Protein AF-A0A239WWG4-F1 (afdb_monomer)

Structure (mmCIF, N/CA/C/O backbone):
data_AF-A0A239WWG4-F1
#
_entry.id   AF-A0A239WWG4-F1
#
loop_
_atom_site.group_PDB
_atom_site.id
_atom_site.type_symbol
_atom_site.label_atom_id
_atom_site.label_alt_id
_atom_site.label_comp_id
_atom_site.label_asym_id
_atom_site.label_entity_id
_atom_site.label_seq_id
_atom_site.pdbx_PDB_ins_code
_atom_site.Cartn_x
_atom_site.Cartn_y
_atom_site.Cartn_z
_atom_site.occupancy
_atom_site.B_iso_or_equiv
_atom_site.auth_seq_id
_atom_site.auth_comp_id
_atom_site.auth_asym_id
_atom_site.auth_atom_id
_atom_site.pdbx_PDB_model_num
ATOM 1 N N . MET A 1 1 ? -13.650 2.023 -18.131 1.00 30.20 1 MET A N 1
ATOM 2 C CA . MET A 1 1 ? -14.645 1.283 -17.332 1.00 30.20 1 MET A CA 1
ATOM 3 C C . MET A 1 1 ? -14.006 0.924 -15.992 1.00 30.20 1 MET A C 1
ATOM 5 O O . MET A 1 1 ? -13.179 0.032 -15.988 1.00 30.20 1 MET A O 1
ATOM 9 N N . ALA A 1 2 ? -14.208 1.621 -14.873 1.00 31.36 2 ALA A N 1
ATOM 10 C CA . ALA A 1 2 ? -14.515 3.038 -14.668 1.00 31.36 2 ALA A CA 1
ATOM 11 C C . ALA A 1 2 ? -13.584 3.546 -13.546 1.00 31.36 2 ALA A C 1
ATOM 13 O O . ALA A 1 2 ? -13.668 3.083 -12.416 1.00 31.36 2 ALA A O 1
ATOM 14 N N . ILE A 1 3 ? -12.687 4.475 -13.887 1.00 36.97 3 ILE A N 1
ATOM 15 C CA . ILE A 1 3 ? -11.971 5.305 -12.916 1.00 36.97 3 ILE A CA 1
ATOM 16 C C . ILE A 1 3 ? -13.000 6.347 -12.480 1.00 36.97 3 ILE A C 1
ATOM 18 O O . ILE A 1 3 ? -13.385 7.186 -13.292 1.00 36.97 3 ILE A O 1
ATOM 22 N N . THR A 1 4 ? -13.507 6.251 -11.255 1.00 44.06 4 THR A N 1
ATOM 23 C CA . THR A 1 4 ? -14.408 7.276 -10.714 1.00 44.06 4 THR A CA 1
ATOM 24 C C . THR A 1 4 ? -13.536 8.351 -10.078 1.00 44.06 4 THR A C 1
ATOM 26 O O . THR A 1 4 ? -13.131 8.219 -8.928 1.00 44.06 4 THR A O 1
ATOM 29 N N . GLU A 1 5 ? -13.184 9.386 -10.845 1.00 40.69 5 GLU A N 1
ATOM 30 C CA . GLU A 1 5 ? -12.621 10.611 -10.272 1.00 40.69 5 GLU A CA 1
ATOM 31 C C . GLU A 1 5 ? -13.743 11.338 -9.519 1.00 40.69 5 GLU A C 1
ATOM 33 O O . GLU A 1 5 ? -14.622 11.946 -10.128 1.00 40.69 5 GLU A O 1
ATOM 38 N N . LEU A 1 6 ? -13.743 11.252 -8.188 1.00 47.09 6 LEU A N 1
ATOM 39 C CA . LEU A 1 6 ? -14.608 12.087 -7.356 1.00 47.09 6 LEU A CA 1
ATOM 40 C C . LEU A 1 6 ? -13.995 13.494 -7.301 1.00 47.09 6 LEU A C 1
ATOM 42 O O . LEU A 1 6 ? -12.945 13.694 -6.689 1.00 47.09 6 LEU A O 1
ATOM 46 N N . SER A 1 7 ? -14.620 14.444 -8.003 1.00 36.50 7 SER A N 1
ATOM 47 C CA . SER A 1 7 ? -14.282 15.871 -7.951 1.00 36.50 7 SER A CA 1
ATOM 48 C C . SER A 1 7 ? -15.118 16.605 -6.893 1.00 36.50 7 SER A C 1
ATOM 50 O O . SER A 1 7 ? -16.165 16.131 -6.465 1.00 36.50 7 SER A O 1
ATOM 52 N N . ASP A 1 8 ? -14.616 17.763 -6.475 1.00 41.94 8 ASP A N 1
ATOM 53 C CA . ASP A 1 8 ? -14.776 18.435 -5.175 1.00 41.94 8 ASP A CA 1
ATOM 54 C C . ASP A 1 8 ? -16.154 19.099 -4.897 1.00 41.94 8 ASP A C 1
ATOM 56 O O . ASP A 1 8 ? -16.210 20.144 -4.248 1.00 41.94 8 ASP A O 1
ATOM 60 N N . ASN A 1 9 ? -17.286 18.542 -5.344 1.00 36.00 9 ASN A N 1
ATOM 61 C CA . ASN A 1 9 ? -18.600 19.103 -4.998 1.00 36.00 9 ASN A CA 1
ATOM 62 C C . ASN A 1 9 ? -19.635 18.025 -4.639 1.00 36.00 9 ASN A C 1
ATOM 64 O O . ASN A 1 9 ? -19.874 17.108 -5.413 1.00 36.00 9 ASN A O 1
ATOM 68 N N . GLU A 1 10 ? -20.241 18.205 -3.463 1.00 34.84 10 GLU A N 1
ATOM 69 C CA . GLU A 1 10 ? -21.073 17.273 -2.688 1.00 34.84 10 GLU A CA 1
ATOM 70 C C . GLU A 1 10 ? -20.345 16.069 -2.063 1.00 34.84 10 GLU A C 1
ATOM 72 O O . GLU A 1 10 ? -19.900 15.136 -2.723 1.00 34.84 10 GLU A O 1
ATOM 77 N N . LEU A 1 11 ? -20.326 16.053 -0.723 1.00 34.34 11 LEU A N 1
ATOM 78 C CA . LEU A 1 11 ? -20.073 14.888 0.136 1.00 34.34 11 LEU A CA 1
ATOM 79 C C . LEU A 1 11 ? -21.186 13.827 -0.006 1.00 34.34 11 LEU A C 1
ATOM 81 O O . LEU A 1 11 ? -21.720 13.323 0.980 1.00 34.34 11 LEU A O 1
ATOM 85 N N . LEU A 1 12 ? -21.536 13.464 -1.232 1.00 32.78 12 LEU A N 1
ATOM 86 C CA . LEU A 1 12 ? -22.129 12.177 -1.530 1.00 32.78 12 LEU A CA 1
ATOM 87 C C . LEU A 1 12 ? -20.948 11.235 -1.706 1.00 32.78 12 LEU A C 1
ATOM 89 O O . LEU A 1 12 ? -20.405 11.106 -2.796 1.00 32.78 12 LEU A O 1
ATOM 93 N N . VAL A 1 13 ? -20.528 10.592 -0.612 1.00 36.50 13 VAL A N 1
ATOM 94 C CA . VAL A 1 13 ? -19.848 9.298 -0.728 1.00 36.50 13 VAL A CA 1
ATOM 95 C C . VAL A 1 13 ? -20.809 8.471 -1.583 1.00 36.50 13 VAL A C 1
ATOM 97 O O . VAL A 1 13 ? -21.896 8.169 -1.078 1.00 36.50 13 VAL A O 1
ATOM 100 N N . PRO A 1 14 ? -20.528 8.183 -2.874 1.00 35.31 14 PRO A N 1
ATOM 101 C CA . PRO A 1 14 ? -21.378 7.245 -3.581 1.00 35.31 14 PRO A CA 1
ATOM 102 C C . PRO A 1 14 ? -21.368 6.006 -2.703 1.00 35.31 14 PRO A C 1
ATOM 104 O O . PRO A 1 14 ? -20.292 5.599 -2.261 1.00 35.31 14 PRO A O 1
ATOM 107 N N . HIS A 1 15 ? -22.545 5.489 -2.349 1.00 36.66 15 HIS A N 1
ATOM 108 C CA . HIS A 1 15 ? -22.635 4.222 -1.646 1.00 36.66 15 HIS A CA 1
ATOM 109 C C . HIS A 1 15 ? -21.817 3.218 -2.459 1.00 36.66 15 HIS A C 1
ATOM 111 O O . HIS A 1 15 ? -22.290 2.721 -3.480 1.00 36.66 15 HIS A O 1
ATOM 117 N N . VAL A 1 16 ? -20.569 2.983 -2.034 1.00 42.03 16 VAL A N 1
ATOM 118 C CA . VAL A 1 16 ? -19.778 1.822 -2.412 1.00 42.03 16 VAL A CA 1
ATOM 119 C C . VAL A 1 16 ? -20.712 0.701 -1.996 1.00 42.03 16 VAL A C 1
ATOM 121 O O . VAL A 1 16 ? -21.019 0.607 -0.803 1.00 42.03 16 VAL A O 1
ATOM 124 N N . PRO A 1 17 ? -21.352 -0.008 -2.945 1.00 36.34 17 PRO A N 1
ATOM 125 C CA . PRO A 1 17 ? -22.376 -0.955 -2.558 1.00 36.34 17 PRO A CA 1
ATOM 126 C C . PRO A 1 17 ? -21.698 -1.960 -1.634 1.00 36.34 17 PRO A C 1
ATOM 128 O O . PRO A 1 17 ? -20.500 -2.182 -1.783 1.00 36.34 17 PRO A O 1
ATOM 131 N N . ALA A 1 18 ? -22.446 -2.511 -0.679 1.00 43.25 18 ALA A N 1
ATOM 132 C CA . ALA A 1 18 ? -21.991 -3.468 0.329 1.00 43.25 18 ALA A CA 1
ATOM 133 C C . ALA A 1 18 ? -21.400 -4.753 -0.305 1.00 43.25 18 ALA A C 1
ATOM 135 O O . ALA A 1 18 ? -21.970 -5.840 -0.204 1.00 43.25 18 ALA A O 1
ATOM 136 N N . LEU A 1 19 ? -20.266 -4.621 -0.997 1.00 48.19 19 LEU A N 1
ATOM 137 C CA . LEU A 1 19 ? -19.688 -5.574 -1.945 1.00 48.19 19 LEU A CA 1
ATOM 138 C C . LEU A 1 19 ? -18.839 -6.634 -1.254 1.00 48.19 19 LEU A C 1
ATOM 140 O O . LEU A 1 19 ? -18.340 -7.550 -1.900 1.00 48.19 19 LEU A O 1
ATOM 144 N N . ARG A 1 20 ? -18.727 -6.542 0.071 1.00 46.44 20 ARG A N 1
ATOM 145 C CA . ARG A 1 20 ? -17.973 -7.474 0.899 1.00 46.44 20 ARG A CA 1
ATOM 146 C C . ARG A 1 20 ? -18.631 -8.857 1.035 1.00 46.44 20 ARG A C 1
ATOM 148 O O . ARG A 1 20 ? -17.994 -9.763 1.559 1.00 46.44 20 ARG A O 1
ATOM 155 N N . ARG A 1 21 ? -19.891 -9.061 0.617 1.00 43.56 21 ARG A N 1
ATOM 156 C CA . ARG A 1 21 ? -20.630 -10.283 1.003 1.00 43.56 21 ARG A CA 1
ATOM 157 C C . ARG A 1 21 ? -20.394 -11.548 0.170 1.00 43.56 21 ARG A C 1
ATOM 159 O O . ARG A 1 21 ? -20.543 -12.614 0.751 1.00 43.56 21 ARG A O 1
ATOM 166 N N . ASP A 1 22 ? -19.956 -11.485 -1.089 1.00 37.88 22 ASP A N 1
ATOM 167 C CA . ASP A 1 22 ? -20.096 -12.667 -1.972 1.00 37.88 22 ASP A CA 1
ATOM 168 C C . ASP A 1 22 ? -18.801 -13.353 -2.440 1.00 37.88 22 ASP A C 1
ATOM 170 O O . ASP A 1 22 ? -18.852 -14.252 -3.274 1.00 37.88 22 ASP A O 1
ATOM 174 N N . LEU A 1 23 ? -17.630 -13.016 -1.895 1.00 43.22 23 LEU A N 1
ATOM 175 C CA . LEU A 1 23 ? -16.372 -13.681 -2.277 1.00 43.22 23 LEU A CA 1
ATOM 176 C C . LEU A 1 23 ? -15.568 -14.140 -1.059 1.00 43.22 23 LEU A C 1
ATOM 178 O O . LEU A 1 23 ? -14.407 -13.786 -0.883 1.00 43.22 23 LEU A O 1
ATOM 182 N N . MET A 1 24 ? -16.187 -14.981 -0.233 1.00 39.81 24 MET A N 1
ATOM 183 C CA . MET A 1 24 ? -15.453 -15.856 0.680 1.00 39.81 24 MET A CA 1
ATOM 184 C C . MET A 1 24 ? -15.265 -17.206 -0.018 1.00 39.81 24 MET A C 1
ATOM 186 O O . MET A 1 24 ? -16.044 -18.135 0.169 1.00 39.81 24 MET A O 1
ATOM 190 N N . LEU A 1 25 ? -14.260 -17.278 -0.895 1.00 39.41 25 LEU A N 1
ATOM 191 C CA . LEU A 1 25 ? -13.749 -18.551 -1.396 1.00 39.41 25 LEU A CA 1
ATOM 192 C C . LEU A 1 25 ? -12.639 -19.039 -0.467 1.00 39.41 25 LEU A C 1
ATOM 194 O O . LEU A 1 25 ? -11.741 -18.293 -0.081 1.00 39.41 25 LEU A O 1
ATOM 198 N N . GLU A 1 26 ? -12.795 -20.302 -0.104 1.00 40.94 26 GLU A N 1
ATOM 199 C CA . GLU A 1 26 ? -12.046 -21.084 0.863 1.00 40.94 26 GLU A CA 1
ATOM 200 C C . GLU A 1 26 ? -10.530 -21.064 0.635 1.00 40.94 26 GLU A C 1
ATOM 202 O O . GLU A 1 26 ? -10.025 -21.242 -0.473 1.00 40.94 26 GLU A O 1
ATOM 207 N N . GLY A 1 27 ? -9.806 -20.902 1.738 1.00 37.06 27 GLY A N 1
ATOM 208 C CA . GLY A 1 27 ? -8.357 -21.001 1.816 1.00 37.06 27 GLY A CA 1
ATOM 209 C C . GLY A 1 27 ? -7.865 -20.131 2.960 1.00 37.06 27 GLY A C 1
ATOM 210 O O . GLY A 1 27 ? -8.079 -18.925 2.944 1.00 37.06 27 GLY A O 1
ATOM 211 N N . ASP A 1 28 ? -7.242 -20.741 3.965 1.00 40.38 28 ASP A N 1
ATOM 212 C CA . ASP A 1 28 ? -6.670 -20.084 5.146 1.00 40.38 28 ASP A CA 1
ATOM 213 C C . ASP A 1 28 ? -5.483 -19.179 4.756 1.00 40.38 28 ASP A C 1
ATOM 215 O O . ASP A 1 28 ? -4.311 -19.498 4.957 1.00 40.38 28 ASP A O 1
ATOM 219 N N . VAL A 1 29 ? -5.779 -18.054 4.104 1.00 48.44 29 VAL A N 1
ATOM 220 C CA . VAL A 1 29 ? -4.827 -16.979 3.845 1.00 48.44 29 VAL A CA 1
ATOM 221 C C . VAL A 1 29 ? -5.087 -15.924 4.908 1.00 48.44 29 VAL A C 1
ATOM 223 O O . VAL A 1 29 ? -6.054 -15.172 4.850 1.00 48.44 29 VAL A O 1
ATOM 226 N N . THR A 1 30 ? -4.222 -15.881 5.918 1.00 67.62 30 THR A N 1
ATOM 227 C CA . THR A 1 30 ? -4.334 -14.963 7.067 1.00 67.62 30 THR A CA 1
ATOM 228 C C . THR A 1 30 ? -4.105 -13.479 6.718 1.00 67.62 30 THR A C 1
ATOM 230 O O . THR A 1 30 ? -4.053 -12.638 7.618 1.00 67.62 30 THR A O 1
ATOM 233 N N . GLY A 1 31 ? -3.973 -13.138 5.430 1.00 84.00 31 GLY A N 1
ATOM 234 C CA . GLY A 1 31 ? -3.726 -11.787 4.939 1.00 84.00 31 GLY A CA 1
ATOM 235 C C . GLY A 1 31 ? -4.108 -11.581 3.469 1.00 84.00 31 GLY A C 1
ATOM 236 O O . GLY A 1 31 ? -4.286 -12.533 2.708 1.00 84.00 31 GLY A O 1
ATOM 237 N N . HIS A 1 32 ? -4.219 -10.318 3.053 1.00 90.81 32 HIS A N 1
ATOM 238 C CA . HIS A 1 32 ? -4.570 -9.947 1.685 1.00 90.81 32 HIS A CA 1
ATOM 239 C C . HIS A 1 32 ? -3.457 -10.329 0.698 1.00 90.81 32 HIS A C 1
ATOM 241 O O . HIS A 1 32 ? -2.273 -10.115 0.986 1.00 90.81 32 HIS A O 1
ATOM 247 N N . PRO A 1 33 ? -3.793 -10.871 -0.485 1.00 91.44 33 PRO A N 1
ATOM 248 C CA . PRO A 1 33 ? -2.796 -11.203 -1.494 1.00 91.44 33 PRO A CA 1
ATOM 249 C C . PRO A 1 33 ? -1.972 -9.994 -1.950 1.00 91.44 33 PRO A C 1
ATOM 251 O O . PRO A 1 33 ? -2.487 -8.891 -2.091 1.00 91.44 33 PRO A O 1
ATOM 254 N N . VAL A 1 34 ? -0.695 -10.242 -2.249 1.00 92.69 34 VAL A N 1
ATOM 255 C CA . VAL A 1 34 ? 0.229 -9.274 -2.865 1.00 92.69 34 VAL A CA 1
ATOM 256 C C . VAL A 1 34 ? 0.670 -9.746 -4.243 1.00 92.69 34 VAL A C 1
ATOM 258 O O . VAL A 1 34 ? 0.559 -10.938 -4.568 1.00 92.69 34 VAL A O 1
ATOM 261 N N . HIS A 1 35 ? 1.202 -8.820 -5.045 1.00 92.62 35 HIS A N 1
ATOM 262 C CA . HIS A 1 35 ? 1.776 -9.126 -6.349 1.00 92.62 35 HIS A CA 1
ATOM 263 C C . HIS A 1 35 ? 2.771 -10.296 -6.236 1.00 92.62 35 HIS A C 1
ATOM 265 O O . HIS A 1 35 ? 3.553 -10.329 -5.280 1.00 92.62 35 HIS A O 1
ATOM 271 N N . PRO A 1 36 ? 2.800 -11.250 -7.190 1.00 91.06 36 PRO A N 1
ATOM 272 C CA . PRO A 1 36 ? 3.660 -12.432 -7.104 1.00 91.06 36 PRO A CA 1
ATOM 273 C C . PRO A 1 36 ? 5.130 -12.128 -6.797 1.00 91.06 36 PRO A C 1
ATOM 275 O O . PRO A 1 36 ? 5.747 -12.840 -6.010 1.00 91.06 36 PRO A O 1
ATOM 278 N N . LEU A 1 37 ? 5.661 -11.033 -7.348 1.00 92.19 37 LEU A N 1
ATOM 279 C CA . LEU A 1 37 ? 7.042 -10.594 -7.120 1.00 92.19 37 LEU A CA 1
ATOM 280 C C . LEU A 1 37 ? 7.320 -10.095 -5.691 1.00 92.19 37 LEU A C 1
ATOM 282 O O . LEU A 1 37 ? 8.466 -10.104 -5.258 1.00 92.19 37 LEU A O 1
ATOM 286 N N . LEU A 1 38 ? 6.288 -9.682 -4.953 1.00 93.19 38 LEU A N 1
ATOM 287 C CA . LEU A 1 38 ? 6.394 -9.214 -3.568 1.00 93.19 38 LEU A CA 1
ATOM 288 C C . LEU A 1 38 ? 6.088 -10.321 -2.549 1.00 93.19 38 LEU A C 1
ATOM 290 O O . LEU A 1 38 ? 6.381 -10.160 -1.369 1.00 93.19 38 LEU A O 1
ATOM 294 N N . ARG A 1 39 ? 5.550 -11.474 -2.971 1.00 92.56 39 ARG A N 1
ATOM 295 C CA . ARG A 1 39 ? 5.226 -12.598 -2.069 1.00 92.56 39 ARG A CA 1
ATOM 296 C C . ARG A 1 39 ? 6.376 -13.037 -1.150 1.00 92.56 39 ARG A C 1
ATOM 298 O O . ARG A 1 39 ? 6.082 -13.324 0.009 1.00 92.56 39 ARG A O 1
ATOM 305 N N . PRO A 1 40 ? 7.658 -13.067 -1.578 1.00 92.38 40 PRO A N 1
ATOM 306 C CA . PRO A 1 40 ? 8.756 -13.426 -0.675 1.00 92.38 40 PRO A CA 1
ATOM 307 C C . PRO A 1 40 ? 8.869 -12.496 0.543 1.00 92.38 40 PRO A C 1
ATOM 309 O O . PRO A 1 40 ? 9.266 -12.934 1.629 1.00 92.38 40 PRO A O 1
ATOM 312 N N . LEU A 1 41 ? 8.472 -11.230 0.378 1.00 92.44 41 LEU A N 1
ATOM 313 C CA . LEU A 1 41 ? 8.470 -10.217 1.428 1.00 92.44 41 LEU A CA 1
ATOM 314 C C . LEU A 1 41 ? 7.281 -10.347 2.379 1.00 92.44 41 LEU A C 1
ATOM 316 O O . LEU A 1 41 ? 7.409 -9.966 3.530 1.00 92.44 41 LEU A O 1
ATOM 320 N N . PHE A 1 42 ? 6.150 -10.900 1.940 1.00 91.50 42 PHE A N 1
ATOM 321 C CA . PHE A 1 42 ? 4.918 -10.988 2.731 1.00 91.50 42 PHE A CA 1
ATOM 322 C C . PHE A 1 42 ? 4.469 -12.449 2.876 1.00 91.50 42 PHE A C 1
ATOM 324 O O . PHE A 1 42 ? 3.541 -12.888 2.189 1.00 91.50 42 PHE A O 1
ATOM 331 N N . PRO A 1 43 ? 5.121 -13.241 3.752 1.00 84.19 43 PRO A N 1
ATOM 332 C CA . PRO A 1 43 ? 4.725 -14.626 3.983 1.00 84.19 43 PRO A CA 1
ATOM 333 C C . PRO A 1 43 ? 3.308 -14.665 4.576 1.00 84.19 43 PRO A C 1
ATOM 335 O O . PRO A 1 43 ? 3.092 -14.222 5.703 1.00 84.19 43 PRO A O 1
ATOM 338 N N . GLY A 1 44 ? 2.350 -15.185 3.805 1.00 86.94 44 GLY A N 1
ATOM 339 C CA . GLY A 1 44 ? 0.927 -15.203 4.169 1.00 86.94 44 GLY A CA 1
ATOM 340 C C . GLY A 1 44 ? 0.127 -13.965 3.738 1.00 86.94 44 GLY A C 1
ATOM 341 O O . GLY A 1 44 ? -1.047 -13.875 4.075 1.00 86.94 44 GLY A O 1
ATOM 342 N N . GLY A 1 45 ? 0.730 -13.039 2.983 1.00 91.75 45 GLY A N 1
ATOM 343 C CA . GLY A 1 45 ? 0.073 -11.821 2.500 1.00 91.75 45 GLY A CA 1
ATOM 344 C C . GLY A 1 45 ? 0.171 -10.631 3.460 1.00 91.75 45 GLY A C 1
ATOM 345 O O . GLY A 1 45 ? 0.899 -10.656 4.457 1.00 91.75 45 GLY A O 1
ATOM 346 N N . LEU A 1 46 ? -0.546 -9.558 3.127 1.00 92.31 46 LEU A N 1
ATOM 347 C CA . LEU A 1 46 ? -0.655 -8.353 3.946 1.00 92.31 46 LEU A CA 1
ATOM 348 C C . LEU A 1 46 ? -1.581 -8.592 5.126 1.00 92.31 46 LEU A C 1
ATOM 350 O O . LEU A 1 46 ? -2.735 -8.980 4.972 1.00 92.31 46 LEU A O 1
ATOM 354 N N . ARG A 1 47 ? -1.096 -8.292 6.320 1.00 92.50 47 ARG A N 1
ATOM 355 C CA . ARG A 1 47 ? -1.897 -8.364 7.538 1.00 92.50 47 ARG A CA 1
ATOM 356 C C . ARG A 1 47 ? -2.816 -7.151 7.621 1.00 92.50 47 ARG A C 1
ATOM 358 O O . ARG A 1 47 ? -2.506 -6.089 7.079 1.00 92.50 47 ARG A O 1
ATOM 365 N N . SER A 1 48 ? -3.912 -7.284 8.359 1.00 92.62 48 SER A N 1
ATOM 366 C CA . SER A 1 48 ? -4.842 -6.188 8.655 1.00 92.62 48 SER A CA 1
ATOM 367 C C . SER A 1 48 ? -4.239 -5.193 9.661 1.00 92.62 48 SER A C 1
ATOM 369 O O . SER A 1 48 ? -4.619 -5.129 10.833 1.00 92.62 48 SER A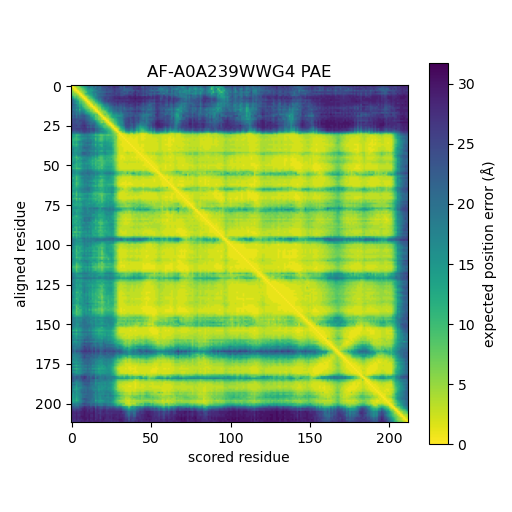 O 1
ATOM 371 N N . GLU A 1 49 ? -3.210 -4.473 9.223 1.00 92.06 49 GLU A N 1
ATOM 372 C CA . GLU A 1 49 ? -2.430 -3.514 9.999 1.00 92.06 49 GLU A CA 1
ATOM 373 C C . GLU A 1 49 ? -2.009 -2.313 9.139 1.00 92.06 49 GLU A C 1
ATOM 375 O O . GLU A 1 49 ? -2.335 -2.227 7.952 1.00 92.06 49 GLU A O 1
ATOM 380 N N . ALA A 1 50 ? -1.309 -1.367 9.767 1.00 92.81 50 ALA A N 1
ATOM 381 C CA . ALA A 1 50 ? -0.723 -0.228 9.080 1.00 92.81 50 ALA A CA 1
ATOM 382 C C . ALA A 1 50 ? 0.740 -0.510 8.701 1.00 92.81 50 ALA A C 1
ATOM 384 O O . ALA A 1 50 ? 1.547 -0.884 9.559 1.00 92.81 50 ALA A O 1
ATOM 385 N N . TYR A 1 51 ? 1.068 -0.267 7.436 1.00 94.25 51 TYR A N 1
ATOM 386 C CA . TYR A 1 51 ? 2.409 -0.314 6.863 1.00 94.25 51 TYR A CA 1
ATOM 387 C C . TYR A 1 51 ? 2.845 1.105 6.507 1.00 94.25 51 TYR A C 1
ATOM 389 O O . TYR A 1 51 ? 2.050 1.857 5.944 1.00 94.25 51 TYR A O 1
ATOM 397 N N . SER A 1 52 ? 4.097 1.467 6.780 1.00 93.81 52 SER A N 1
ATOM 398 C CA . SER A 1 52 ? 4.699 2.647 6.149 1.00 93.81 52 SER A CA 1
ATOM 399 C C . SER A 1 52 ? 5.482 2.214 4.916 1.00 93.81 52 SER A C 1
ATOM 401 O O . SER A 1 52 ? 6.158 1.187 4.954 1.00 93.81 52 SER A O 1
ATOM 403 N N . LEU A 1 53 ? 5.423 2.997 3.851 1.00 94.31 53 LEU A N 1
ATOM 404 C CA . LEU A 1 53 ? 6.167 2.801 2.618 1.00 94.31 53 LEU A CA 1
ATOM 405 C C . LEU A 1 53 ? 6.968 4.065 2.335 1.00 94.31 53 LEU A C 1
ATOM 407 O O . LEU A 1 53 ? 6.386 5.138 2.178 1.00 94.31 53 LEU A O 1
ATOM 411 N N . ASP A 1 54 ? 8.283 3.920 2.250 1.00 91.62 54 ASP A N 1
ATOM 412 C CA . ASP A 1 54 ? 9.200 4.980 1.844 1.00 91.62 54 ASP A CA 1
ATOM 413 C C . ASP A 1 54 ? 9.870 4.641 0.502 1.00 91.62 54 ASP A C 1
ATOM 415 O O . ASP A 1 54 ? 10.018 3.471 0.135 1.00 91.62 54 ASP A O 1
ATOM 419 N N . GLY A 1 55 ? 10.245 5.672 -0.254 1.00 87.62 55 GLY A N 1
ATOM 420 C CA . GLY A 1 55 ? 10.872 5.547 -1.566 1.00 87.62 55 GLY A CA 1
ATOM 421 C C . GLY A 1 55 ? 9.896 5.550 -2.749 1.00 87.62 55 GLY A C 1
ATOM 422 O O . GLY A 1 55 ? 9.002 6.393 -2.838 1.00 87.62 55 GLY A O 1
ATOM 423 N N . ALA A 1 56 ? 10.110 4.669 -3.735 1.00 81.25 56 ALA A N 1
ATOM 424 C CA . ALA A 1 56 ? 9.334 4.689 -4.982 1.00 81.25 56 ALA A CA 1
ATOM 425 C C . ALA A 1 56 ? 7.869 4.254 -4.766 1.00 81.25 56 ALA A C 1
ATOM 427 O O . ALA A 1 56 ? 7.568 3.069 -4.610 1.00 81.25 56 ALA A O 1
ATOM 428 N N . SER A 1 57 ? 6.956 5.230 -4.804 1.00 79.81 57 SER A N 1
ATOM 429 C CA . SER A 1 57 ? 5.546 5.068 -4.426 1.00 79.81 57 SER A CA 1
ATOM 430 C C . SER A 1 57 ? 4.753 4.091 -5.297 1.00 79.81 57 SER A C 1
ATOM 432 O O . SER A 1 57 ? 3.844 3.419 -4.819 1.00 79.81 57 SER A O 1
ATOM 434 N N . ASP A 1 58 ? 5.104 3.920 -6.569 1.00 87.19 58 ASP A N 1
ATOM 435 C CA . ASP A 1 58 ? 4.381 2.996 -7.443 1.00 87.19 58 ASP A CA 1
ATOM 436 C C . ASP A 1 58 ? 4.514 1.525 -7.016 1.00 87.19 58 ASP A C 1
ATOM 438 O O . ASP A 1 58 ? 3.619 0.747 -7.330 1.00 87.19 58 ASP A O 1
ATOM 442 N N . VAL A 1 59 ? 5.537 1.138 -6.237 1.00 89.69 59 VAL A N 1
ATOM 443 C CA . VAL A 1 59 ? 5.627 -0.206 -5.627 1.00 89.69 59 VAL A CA 1
ATOM 444 C C . VAL A 1 59 ? 4.435 -0.508 -4.720 1.00 89.69 59 VAL A C 1
ATOM 446 O O . VAL A 1 59 ? 3.995 -1.658 -4.655 1.00 89.69 59 VAL A O 1
ATOM 449 N N . GLY A 1 60 ? 3.844 0.513 -4.094 1.00 91.81 60 GLY A N 1
ATOM 450 C CA . GLY A 1 60 ? 2.623 0.363 -3.305 1.00 91.81 60 GLY A CA 1
ATOM 451 C C . GLY A 1 60 ? 1.438 -0.167 -4.119 1.00 91.81 60 GLY A C 1
ATOM 452 O O . GLY A 1 60 ? 0.582 -0.850 -3.567 1.00 91.81 60 GLY A O 1
ATOM 453 N N . LEU A 1 61 ? 1.411 0.032 -5.443 1.00 92.62 61 LEU A N 1
ATOM 454 C CA . LEU A 1 61 ? 0.377 -0.545 -6.313 1.00 92.62 61 LEU A CA 1
ATOM 455 C C . LEU A 1 61 ? 0.472 -2.076 -6.391 1.00 92.62 61 LEU A C 1
ATOM 457 O O . LEU A 1 61 ? -0.548 -2.744 -6.530 1.00 92.62 61 LEU A O 1
ATOM 461 N N . GLY A 1 62 ? 1.665 -2.654 -6.221 1.00 92.94 62 GLY A N 1
ATOM 462 C CA . GLY A 1 62 ? 1.856 -4.105 -6.125 1.00 92.94 62 GLY A CA 1
ATOM 463 C C . GLY A 1 62 ? 1.232 -4.740 -4.877 1.00 92.94 62 GLY A C 1
ATOM 464 O O . GLY A 1 62 ? 1.193 -5.965 -4.754 1.00 92.94 62 GLY A O 1
ATOM 465 N N . LEU A 1 63 ? 0.733 -3.926 -3.950 1.00 94.25 63 LEU A N 1
ATOM 466 C CA . LEU A 1 63 ? 0.003 -4.358 -2.761 1.00 94.25 63 LEU A CA 1
ATOM 467 C C . LEU A 1 63 ? -1.519 -4.375 -2.988 1.00 94.25 63 LEU A C 1
ATOM 469 O O . LEU A 1 63 ? -2.248 -4.880 -2.143 1.00 94.25 63 LEU A O 1
ATOM 473 N N . LEU A 1 64 ? -1.994 -3.859 -4.130 1.00 93.06 64 LEU A N 1
ATOM 474 C CA . LEU A 1 64 ? -3.411 -3.664 -4.464 1.00 93.06 64 LEU A CA 1
ATOM 475 C C . LEU A 1 64 ? -3.908 -4.684 -5.504 1.00 93.06 64 LEU A C 1
ATOM 477 O O . LEU A 1 64 ? -4.537 -4.322 -6.496 1.00 93.06 64 LEU A O 1
ATOM 481 N N . VAL A 1 65 ? -3.556 -5.962 -5.343 1.00 84.75 65 VAL A N 1
ATOM 482 C CA . VAL A 1 65 ? -3.725 -6.965 -6.417 1.00 84.75 65 VAL A CA 1
ATOM 483 C C . VAL A 1 65 ? -4.959 -7.858 -6.288 1.00 84.75 65 VAL A C 1
ATOM 485 O O . VAL A 1 65 ? -5.190 -8.692 -7.161 1.00 84.75 65 VAL A O 1
ATOM 488 N N . ASN A 1 66 ? -5.734 -7.744 -5.209 1.00 81.62 66 ASN A N 1
ATOM 489 C CA . ASN A 1 66 ? -6.964 -8.513 -5.033 1.00 81.62 66 ASN A CA 1
ATOM 490 C C . ASN A 1 66 ? -7.983 -7.751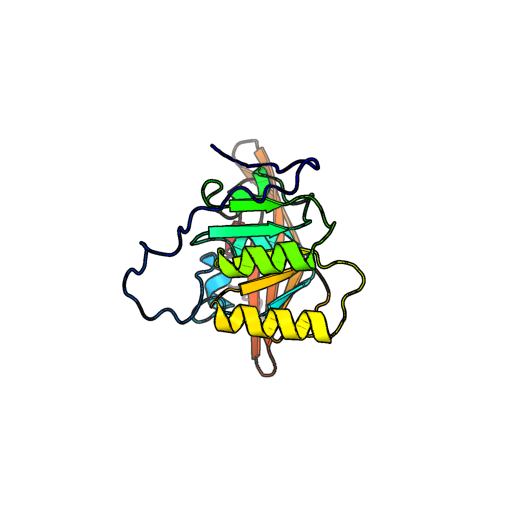 -4.182 1.00 81.62 66 ASN A C 1
ATOM 492 O O . ASN A 1 66 ? -7.610 -6.933 -3.345 1.00 81.62 66 ASN A O 1
ATOM 496 N N . GLY A 1 67 ? -9.257 -8.090 -4.365 1.00 85.31 67 GLY A N 1
ATOM 497 C CA . GLY A 1 67 ? -10.362 -7.476 -3.646 1.00 85.31 67 GLY A CA 1
ATOM 498 C C . GLY A 1 67 ? -10.659 -6.066 -4.140 1.00 85.31 67 GLY A C 1
ATOM 499 O O . GLY A 1 67 ? -10.315 -5.710 -5.272 1.00 85.31 67 GLY A O 1
ATOM 500 N N . TRP A 1 68 ? -11.330 -5.286 -3.300 1.00 92.38 68 TRP A N 1
ATOM 501 C CA . TRP A 1 68 ? -11.546 -3.864 -3.535 1.00 92.38 68 TRP A CA 1
ATOM 502 C C . TRP A 1 68 ? -10.430 -3.062 -2.883 1.00 92.38 68 TRP A C 1
ATOM 504 O O . TRP A 1 68 ? -10.150 -3.197 -1.691 1.00 92.38 68 TRP A O 1
ATOM 514 N N . CYS A 1 69 ? -9.784 -2.218 -3.680 1.00 93.81 69 CYS A N 1
ATOM 515 C CA . CYS A 1 69 ? -8.627 -1.444 -3.257 1.00 93.81 69 CYS A CA 1
ATOM 516 C C . CYS A 1 69 ? -8.876 0.054 -3.396 1.00 93.81 69 CYS A C 1
ATOM 518 O O . CYS A 1 69 ? -9.657 0.499 -4.237 1.00 93.81 69 CYS A O 1
ATOM 520 N N . GLY A 1 70 ? -8.189 0.843 -2.574 1.00 92.75 70 GLY A N 1
ATOM 521 C CA . GLY A 1 70 ? -8.312 2.297 -2.558 1.00 92.75 70 GLY A CA 1
ATOM 522 C C . GLY A 1 70 ? -6.963 2.987 -2.679 1.00 92.75 70 GLY A C 1
ATOM 523 O O . GLY A 1 70 ? -6.002 2.559 -2.051 1.00 92.75 70 GLY A O 1
ATOM 524 N N . VAL A 1 71 ? -6.899 4.082 -3.434 1.00 93.00 71 VAL A N 1
ATOM 525 C CA . VAL A 1 71 ? -5.776 5.027 -3.435 1.00 93.00 71 VAL A CA 1
ATOM 526 C C . VAL A 1 71 ? -6.276 6.388 -2.961 1.00 93.00 71 VAL A C 1
ATOM 528 O O . VAL A 1 71 ? -7.254 6.896 -3.505 1.00 93.00 71 VAL A O 1
ATOM 531 N N . VAL A 1 72 ? -5.624 6.990 -1.965 1.00 91.88 72 VAL A N 1
ATOM 532 C CA . VAL A 1 72 ? -6.044 8.274 -1.374 1.00 91.88 72 VAL A CA 1
ATOM 533 C C . VAL A 1 72 ? -4.901 9.285 -1.379 1.00 91.88 72 VAL A C 1
ATOM 535 O O . VAL A 1 72 ? -3.865 9.073 -0.751 1.00 91.88 72 VAL A O 1
ATOM 538 N N . GLY A 1 73 ? -5.113 10.425 -2.036 1.00 87.69 73 GLY A N 1
ATOM 539 C CA . GLY A 1 73 ? -4.193 11.562 -1.998 1.00 87.69 73 GLY A CA 1
ATOM 540 C C . GLY A 1 73 ? -2.865 11.327 -2.722 1.00 87.69 73 GLY A C 1
ATOM 541 O O . GLY A 1 73 ? -1.868 11.920 -2.329 1.00 87.69 73 GLY A O 1
ATOM 542 N N . MET A 1 74 ? -2.843 10.470 -3.750 1.00 86.25 74 MET A N 1
ATOM 543 C CA . MET A 1 74 ? -1.637 10.136 -4.532 1.00 86.25 74 MET A CA 1
ATOM 544 C C . MET A 1 74 ? -1.816 10.499 -6.016 1.00 86.25 74 MET A C 1
ATOM 546 O O . MET A 1 74 ? -2.011 9.619 -6.862 1.00 86.25 74 MET A O 1
ATOM 550 N N . PRO A 1 75 ? -1.838 11.801 -6.362 1.00 79.50 75 PRO A N 1
ATOM 551 C CA . PRO A 1 75 ? -2.109 12.271 -7.722 1.00 79.50 75 PRO A CA 1
ATOM 552 C C . PRO A 1 75 ? -1.035 11.869 -8.745 1.00 79.50 75 PRO A C 1
ATOM 554 O O . PRO A 1 75 ? -1.260 11.977 -9.951 1.00 79.50 75 PRO A O 1
ATOM 557 N N . GLU A 1 76 ? 0.140 11.438 -8.306 1.00 80.00 76 GLU A N 1
ATOM 558 C CA . GLU A 1 76 ? 1.218 10.932 -9.147 1.00 80.00 76 GLU A CA 1
ATOM 559 C C . GLU A 1 76 ? 0.939 9.520 -9.675 1.00 80.00 76 GLU A C 1
ATOM 561 O O . GLU A 1 76 ? 1.406 9.181 -10.764 1.00 80.00 76 GLU A O 1
ATOM 566 N N . LEU A 1 77 ? 0.125 8.722 -8.974 1.00 79.56 77 LEU A N 1
ATOM 567 C CA . LEU A 1 77 ? -0.239 7.365 -9.381 1.00 79.56 77 LEU A CA 1
ATOM 568 C C . LEU A 1 77 ? -1.352 7.417 -10.429 1.00 79.56 77 LEU A C 1
ATOM 570 O O . LEU A 1 77 ? -2.541 7.405 -10.129 1.00 79.56 77 LEU A O 1
ATOM 574 N N . ARG A 1 78 ? -0.963 7.503 -11.702 1.00 72.56 78 ARG A N 1
ATOM 575 C CA . ARG A 1 78 ? -1.896 7.532 -12.843 1.00 72.56 78 ARG A CA 1
ATOM 576 C C . ARG A 1 78 ? -2.149 6.135 -13.410 1.00 72.56 78 ARG A C 1
ATOM 578 O O . ARG A 1 78 ? -1.358 5.216 -13.211 1.00 72.56 78 ARG A O 1
ATOM 585 N N . GLY A 1 79 ? -3.213 5.987 -14.204 1.00 72.12 79 GLY A N 1
ATOM 586 C CA . GLY A 1 79 ? -3.674 4.690 -14.727 1.00 72.12 79 GLY A CA 1
ATOM 587 C C . GLY A 1 79 ? -2.617 3.849 -15.463 1.00 72.12 79 GLY A C 1
ATOM 588 O O . GLY A 1 79 ? -2.651 2.623 -15.392 1.00 72.12 79 GLY A O 1
ATOM 589 N N . ALA A 1 80 ? -1.628 4.473 -16.117 1.00 74.44 80 ALA A N 1
ATOM 590 C CA . ALA A 1 80 ? -0.516 3.738 -16.727 1.00 74.44 80 ALA A CA 1
ATOM 591 C C . ALA A 1 80 ? 0.316 2.956 -15.693 1.00 74.44 80 ALA A C 1
ATOM 593 O O . ALA A 1 80 ? 0.750 1.844 -15.973 1.00 74.44 80 ALA A O 1
ATOM 594 N N . GLN A 1 81 ? 0.500 3.509 -14.495 1.00 79.25 81 GLN A N 1
ATOM 595 C CA . GLN A 1 81 ? 1.278 2.905 -13.411 1.00 79.25 81 GLN A CA 1
ATOM 596 C C . GLN A 1 81 ? 0.494 1.778 -12.738 1.00 79.25 81 GLN A C 1
ATOM 598 O O . GLN A 1 81 ? 1.043 0.705 -12.513 1.00 79.25 81 GLN A O 1
ATOM 603 N N . VAL A 1 82 ? -0.810 1.990 -12.526 1.00 83.31 82 VAL A N 1
ATOM 604 C CA . VAL A 1 82 ? -1.763 0.983 -12.021 1.00 83.31 82 VAL A CA 1
ATOM 605 C C . VAL A 1 82 ? -1.692 -0.290 -12.867 1.00 83.31 82 VAL A C 1
ATOM 607 O O . VAL A 1 82 ? -1.489 -1.388 -12.352 1.00 83.31 82 VAL A O 1
ATOM 610 N N . ARG A 1 83 ? -1.749 -0.134 -14.194 1.00 83.06 83 ARG A N 1
ATOM 611 C CA . ARG A 1 83 ? -1.668 -1.261 -15.130 1.00 83.06 83 ARG A CA 1
ATOM 612 C C . ARG A 1 83 ? -0.327 -1.996 -15.104 1.00 83.06 83 ARG A C 1
ATOM 614 O O . ARG A 1 83 ? -0.325 -3.205 -15.310 1.00 83.06 83 ARG A O 1
ATOM 621 N N . ARG A 1 84 ? 0.797 -1.310 -14.853 1.00 85.31 84 ARG A N 1
ATOM 622 C CA . ARG A 1 84 ? 2.130 -1.951 -14.785 1.00 85.31 84 ARG A CA 1
ATOM 623 C C . ARG A 1 84 ? 2.249 -2.962 -13.646 1.00 85.31 84 ARG A C 1
ATOM 625 O O . ARG A 1 84 ? 3.032 -3.898 -13.759 1.00 85.31 84 ARG A O 1
ATOM 632 N N . TRP A 1 85 ? 1.462 -2.782 -12.590 1.00 87.88 85 TRP A N 1
ATOM 633 C CA . TRP A 1 85 ? 1.404 -3.680 -11.436 1.00 87.88 85 TRP A CA 1
ATOM 634 C C . TRP A 1 85 ? 0.286 -4.724 -11.528 1.00 87.88 85 TRP A C 1
ATOM 636 O O . TRP A 1 85 ? 0.058 -5.463 -10.574 1.00 87.88 85 TRP A O 1
ATOM 646 N N . GLY A 1 86 ? -0.418 -4.794 -12.664 1.00 84.44 86 GLY A N 1
ATOM 647 C CA . GLY A 1 86 ? -1.514 -5.743 -12.862 1.00 84.44 86 GLY A CA 1
ATOM 648 C C . GLY A 1 86 ? -2.738 -5.467 -11.986 1.00 84.44 86 GLY A C 1
ATOM 649 O O . GLY A 1 86 ? -3.551 -6.366 -11.791 1.00 84.44 86 GLY A O 1
ATOM 650 N N . VAL A 1 87 ? -2.874 -4.250 -11.453 1.00 88.50 87 VAL A N 1
ATOM 651 C CA . VAL A 1 87 ? -4.021 -3.860 -10.625 1.00 88.50 87 VAL A CA 1
ATOM 652 C C . VAL A 1 87 ? -5.276 -3.784 -11.493 1.00 88.50 87 VAL A C 1
ATOM 654 O O . VAL A 1 87 ? -5.287 -3.128 -12.542 1.00 88.50 87 VAL A O 1
ATOM 657 N N . ASP A 1 88 ? -6.347 -4.435 -11.039 1.00 87.69 88 ASP A N 1
ATOM 658 C CA . ASP A 1 88 ? -7.654 -4.377 -11.685 1.00 87.69 88 ASP A CA 1
ATOM 659 C C . ASP A 1 88 ? -8.301 -3.010 -11.436 1.00 87.69 88 ASP A C 1
ATOM 661 O O . ASP A 1 88 ? -8.877 -2.738 -10.382 1.00 87.69 88 ASP A O 1
ATOM 665 N N . ALA A 1 89 ? -8.226 -2.138 -12.441 1.00 86.94 89 ALA A N 1
ATOM 666 C CA . ALA A 1 89 ? -8.801 -0.799 -12.374 1.00 86.94 89 ALA A CA 1
ATOM 667 C C . ALA A 1 89 ? -10.331 -0.794 -12.184 1.00 86.94 89 ALA A C 1
ATOM 669 O O . ALA A 1 89 ? -10.877 0.233 -11.794 1.00 86.94 89 ALA A O 1
ATOM 670 N N . SER A 1 90 ? -11.033 -1.905 -12.446 1.00 86.94 90 SER A N 1
ATOM 671 C CA . SER A 1 90 ? -12.474 -2.014 -12.186 1.00 86.94 90 SER A CA 1
ATOM 672 C C . SER A 1 90 ? -12.811 -2.210 -10.703 1.00 86.94 90 SER A C 1
ATOM 674 O O . SER A 1 90 ? -13.960 -2.011 -10.315 1.00 86.94 90 SER A O 1
ATOM 676 N N . ARG A 1 91 ? -11.809 -2.545 -9.879 1.00 89.50 91 ARG A N 1
ATOM 677 C CA . ARG A 1 91 ? -11.911 -2.748 -8.424 1.00 89.50 91 ARG A CA 1
ATOM 678 C C . ARG A 1 91 ? -11.084 -1.740 -7.623 1.00 89.50 91 ARG A C 1
ATOM 680 O O . ARG A 1 91 ? -10.822 -1.943 -6.438 1.00 89.50 91 ARG A O 1
ATOM 687 N N . LEU A 1 92 ? -10.650 -0.662 -8.277 1.00 90.25 92 LEU A N 1
ATOM 688 C CA . LEU A 1 92 ? -9.822 0.379 -7.683 1.00 90.25 92 LEU A CA 1
ATOM 689 C C . LEU A 1 92 ? -10.619 1.674 -7.514 1.00 90.25 92 LEU A C 1
ATOM 691 O O . LEU A 1 92 ? -11.064 2.281 -8.488 1.00 90.25 92 LEU A O 1
ATOM 695 N N . VAL A 1 93 ? -10.736 2.136 -6.274 1.00 90.88 93 VAL A N 1
ATOM 696 C CA . VAL A 1 93 ? -11.262 3.458 -5.927 1.00 90.88 93 VAL A CA 1
ATOM 697 C C . VAL A 1 93 ? -10.097 4.439 -5.834 1.00 90.88 93 VAL A C 1
ATOM 699 O O . VAL A 1 93 ? -9.111 4.169 -5.155 1.00 90.88 93 VAL A O 1
ATOM 702 N N . MET A 1 94 ? -10.194 5.594 -6.490 1.00 89.38 94 MET A N 1
ATOM 703 C CA . MET A 1 94 ? -9.170 6.640 -6.419 1.00 89.38 94 MET A CA 1
ATOM 704 C C . MET A 1 94 ? -9.781 7.930 -5.878 1.00 89.38 94 MET A C 1
ATOM 706 O O . MET A 1 94 ? -10.695 8.491 -6.474 1.00 89.38 94 MET A O 1
ATOM 710 N N . VAL A 1 95 ? -9.257 8.412 -4.755 1.00 88.56 95 VAL A N 1
ATOM 711 C CA . VAL A 1 95 ? -9.673 9.659 -4.111 1.00 88.56 95 VAL A CA 1
ATOM 712 C C . VAL A 1 95 ? -8.522 10.655 -4.184 1.00 88.56 95 VAL A C 1
ATOM 714 O O . VAL A 1 95 ? -7.437 10.411 -3.658 1.00 88.56 95 VAL A O 1
ATOM 717 N N . SER A 1 96 ? -8.743 11.784 -4.852 1.00 81.44 96 SER A N 1
ATOM 718 C CA . SER A 1 96 ? -7.710 12.793 -5.117 1.00 81.44 96 SER A CA 1
ATOM 719 C C . SER A 1 96 ? -7.521 13.794 -3.969 1.00 81.44 96 SER A C 1
ATOM 721 O O . SER A 1 96 ? -6.399 14.235 -3.727 1.00 81.44 96 SER A O 1
ATOM 723 N N . SER A 1 97 ? -8.593 14.151 -3.253 1.00 73.44 97 SER A N 1
ATOM 724 C CA . SER A 1 97 ? -8.586 15.205 -2.230 1.00 73.44 97 SER A CA 1
ATOM 725 C C . SER A 1 97 ? -8.052 14.716 -0.878 1.00 73.44 97 SER A C 1
ATOM 727 O O . SER A 1 97 ? -8.431 13.657 -0.380 1.00 73.44 97 SER A O 1
ATOM 729 N N . SER A 1 98 ? -7.194 15.523 -0.250 1.00 67.44 98 SER A N 1
ATOM 730 C CA . SER A 1 98 ? -6.703 15.315 1.122 1.00 67.44 98 SER A CA 1
ATOM 731 C C . SER A 1 98 ? -7.615 15.939 2.186 1.00 67.44 98 SER A C 1
ATOM 733 O O . SER A 1 98 ? -7.401 15.762 3.391 1.00 67.44 98 SER A O 1
ATOM 735 N N . ARG A 1 99 ? -8.644 16.688 1.772 1.00 78.38 99 ARG A N 1
ATOM 736 C CA . ARG A 1 99 ? -9.573 17.337 2.698 1.00 78.38 99 ARG A CA 1
ATOM 737 C C . ARG A 1 99 ? -10.394 16.256 3.405 1.00 78.38 99 ARG A C 1
ATOM 739 O O . ARG A 1 99 ? -10.959 15.378 2.765 1.00 78.38 99 ARG A O 1
ATOM 746 N N . GLY A 1 100 ? -10.421 16.282 4.737 1.00 86.38 100 GLY A N 1
ATOM 747 C CA . GLY A 1 100 ? -11.107 15.243 5.512 1.00 86.38 100 GLY A CA 1
ATOM 748 C C . GLY A 1 100 ? -10.470 13.850 5.414 1.00 86.38 100 GLY A C 1
ATOM 749 O O . GLY A 1 100 ? -11.152 12.872 5.707 1.00 86.38 100 GLY A O 1
ATOM 750 N N . TRP A 1 101 ? -9.178 13.747 5.062 1.00 88.88 101 TRP A N 1
ATOM 751 C CA . TRP A 1 101 ? -8.449 12.484 4.856 1.00 88.88 101 TRP A CA 1
ATOM 752 C C . TRP A 1 101 ? -8.763 11.398 5.892 1.00 88.88 101 TRP A C 1
ATOM 754 O O . TRP A 1 101 ? -9.034 10.260 5.527 1.00 88.88 101 TRP A O 1
ATOM 764 N N . LEU A 1 102 ? -8.787 11.748 7.184 1.00 89.69 102 LEU A N 1
ATOM 765 C CA . LEU A 1 102 ? -9.045 10.781 8.256 1.00 89.69 102 LEU A CA 1
ATOM 766 C C . LEU A 1 102 ? -10.452 10.178 8.169 1.00 89.69 102 LEU A C 1
ATOM 768 O O . LEU A 1 102 ? -10.617 8.985 8.407 1.00 89.69 102 LEU A O 1
ATOM 772 N N . ALA A 1 103 ? -11.456 10.994 7.844 1.00 89.94 103 ALA A N 1
ATOM 773 C CA . ALA A 1 103 ? -12.827 10.536 7.661 1.00 89.94 103 ALA A CA 1
ATOM 774 C C . ALA A 1 103 ? -12.947 9.680 6.395 1.00 89.94 103 ALA A C 1
ATOM 776 O O . ALA A 1 103 ? -13.548 8.612 6.451 1.00 89.94 103 ALA A O 1
ATOM 777 N N . THR A 1 104 ? -12.305 10.099 5.301 1.00 91.62 104 THR A N 1
ATOM 778 C CA . THR A 1 104 ? -12.241 9.342 4.046 1.00 91.62 104 THR A CA 1
ATOM 779 C C . THR A 1 104 ? -11.614 7.969 4.259 1.00 91.62 104 THR A C 1
ATOM 781 O O . THR A 1 104 ? -12.257 6.961 3.998 1.00 91.62 104 THR A O 1
ATOM 784 N N . VAL A 1 105 ? -10.393 7.900 4.797 1.00 93.00 105 VAL A N 1
ATOM 785 C CA . VAL A 1 105 ? -9.709 6.626 5.060 1.00 93.00 105 VAL A CA 1
ATOM 786 C C . VAL A 1 105 ? -10.511 5.778 6.038 1.00 93.00 105 VAL A C 1
ATOM 788 O O . VAL A 1 105 ? -10.666 4.586 5.810 1.00 93.00 105 VAL A O 1
ATOM 791 N N . ALA A 1 106 ? -11.077 6.372 7.092 1.00 92.31 106 ALA A N 1
ATOM 792 C CA . ALA A 1 106 ? -11.923 5.631 8.018 1.00 92.31 106 ALA A CA 1
ATOM 793 C C . ALA A 1 106 ? -13.159 5.025 7.344 1.00 92.31 106 ALA A C 1
ATOM 795 O O . ALA A 1 106 ? -13.504 3.907 7.693 1.00 92.31 106 ALA A O 1
ATOM 796 N N . ALA A 1 107 ? -13.805 5.729 6.411 1.00 92.25 107 ALA A N 1
ATOM 797 C CA . ALA A 1 107 ? -14.935 5.200 5.653 1.00 92.25 107 ALA A CA 1
ATOM 798 C C . ALA A 1 107 ? -14.495 4.084 4.696 1.00 92.25 107 ALA A C 1
ATOM 800 O O . ALA A 1 107 ? -15.137 3.044 4.628 1.00 92.25 107 ALA A O 1
ATOM 801 N N . LEU A 1 108 ? -13.363 4.264 4.013 1.00 93.50 108 LEU A N 1
ATOM 802 C CA . LEU A 1 108 ? -12.816 3.247 3.117 1.00 93.50 108 LEU A CA 1
ATOM 803 C C . LEU A 1 108 ? -12.414 1.967 3.862 1.00 93.50 108 LEU A C 1
ATOM 805 O O . LEU A 1 108 ? -12.611 0.885 3.330 1.00 93.50 108 LEU A O 1
ATOM 809 N N . VAL A 1 109 ? -11.899 2.061 5.092 1.00 93.69 109 VAL A N 1
ATOM 810 C CA . VAL A 1 109 ? -11.536 0.893 5.926 1.00 93.69 109 VAL A CA 1
ATOM 811 C C . VAL A 1 109 ? -12.730 -0.025 6.204 1.00 93.69 109 VAL A C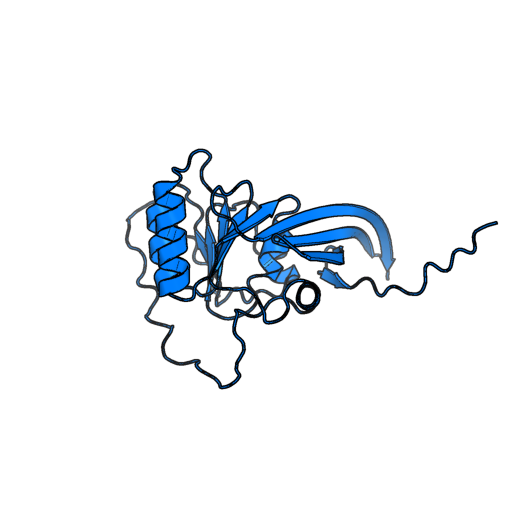 1
ATOM 813 O O . VAL A 1 109 ? -12.550 -1.213 6.465 1.00 93.69 109 VAL A O 1
ATOM 816 N N . GLU A 1 110 ? -13.949 0.507 6.167 1.00 89.75 110 GLU A N 1
ATOM 817 C CA . GLU A 1 110 ? -15.165 -0.278 6.379 1.00 89.75 110 GLU A CA 1
ATOM 818 C C . GLU A 1 110 ? -15.505 -1.152 5.157 1.00 89.75 110 GLU A C 1
ATOM 820 O O . GLU A 1 110 ? -16.066 -2.236 5.327 1.00 89.75 110 GLU A O 1
ATOM 825 N N . GLU A 1 111 ? -15.105 -0.719 3.956 1.00 89.69 111 GLU A N 1
ATOM 826 C CA . GLU A 1 111 ? -15.543 -1.289 2.673 1.00 89.69 111 GLU A CA 1
ATOM 827 C C . GLU A 1 111 ? -14.418 -1.946 1.856 1.00 89.69 111 GLU A C 1
ATOM 829 O O . GLU A 1 111 ? -14.698 -2.788 1.005 1.00 89.69 111 GLU A O 1
ATOM 834 N N . LEU A 1 112 ? -13.156 -1.563 2.081 1.00 92.88 112 LEU A N 1
ATOM 835 C CA . LEU A 1 112 ? -12.012 -1.954 1.254 1.00 92.88 112 LEU A CA 1
ATOM 836 C C . LEU A 1 112 ? -11.038 -2.877 1.991 1.00 92.88 112 LEU A C 1
ATOM 838 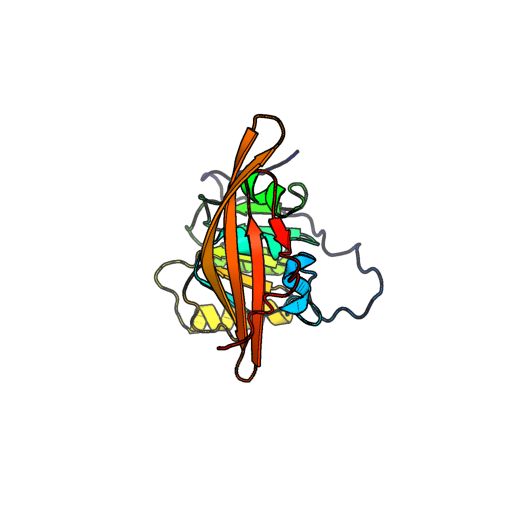O O . LEU A 1 112 ? -10.767 -2.718 3.185 1.00 92.88 112 LEU A O 1
ATOM 842 N N . ASP A 1 113 ? -10.434 -3.784 1.230 1.00 93.00 113 ASP A N 1
ATOM 843 C CA . ASP A 1 113 ? -9.451 -4.752 1.714 1.00 93.00 113 ASP A CA 1
ATOM 844 C C . ASP A 1 113 ? -8.085 -4.087 1.944 1.00 93.00 113 ASP A C 1
ATOM 846 O O . ASP A 1 113 ? -7.481 -4.215 3.012 1.00 93.00 113 ASP A O 1
ATOM 850 N N . VAL A 1 114 ? -7.611 -3.314 0.959 1.00 95.38 114 VAL A N 1
ATOM 851 C CA . VAL A 1 114 ? -6.314 -2.624 1.015 1.00 95.38 114 VAL A CA 1
ATOM 852 C C . VAL A 1 114 ? 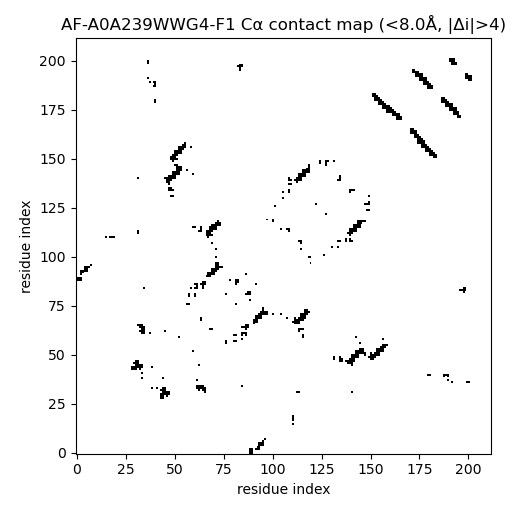-6.452 -1.175 0.562 1.00 95.38 114 VAL A C 1
ATOM 854 O O . VAL A 1 114 ? -6.971 -0.876 -0.514 1.00 95.38 114 VAL A O 1
ATOM 857 N N . ILE A 1 115 ? -5.946 -0.258 1.379 1.00 95.12 115 ILE A N 1
ATOM 858 C CA . ILE A 1 115 ? -5.928 1.177 1.102 1.00 95.12 115 ILE A CA 1
ATOM 859 C C . ILE A 1 115 ? -4.476 1.628 1.041 1.00 95.12 115 ILE A C 1
ATOM 861 O O . ILE A 1 115 ? -3.725 1.426 1.991 1.00 95.12 115 ILE A O 1
ATOM 865 N N . TYR A 1 116 ? -4.088 2.269 -0.055 1.00 94.88 116 TYR A N 1
ATOM 866 C CA . TYR A 1 116 ? -2.812 2.951 -0.196 1.00 94.88 116 TYR A CA 1
ATOM 867 C C . TYR A 1 116 ? -3.028 4.463 -0.137 1.00 94.88 116 TYR A C 1
ATOM 869 O O . TYR A 1 116 ? -3.805 5.019 -0.909 1.00 94.88 116 TYR A O 1
ATOM 877 N N . ALA A 1 117 ? -2.391 5.148 0.804 1.00 93.06 117 ALA A N 1
ATOM 878 C CA . ALA A 1 117 ? -2.650 6.560 1.034 1.00 93.06 117 ALA A CA 1
ATOM 879 C C . ALA A 1 117 ? -1.367 7.348 1.286 1.00 93.06 117 ALA A C 1
ATOM 881 O O . ALA A 1 117 ? -0.453 6.865 1.944 1.00 93.06 117 ALA A O 1
ATOM 882 N N . CYS A 1 118 ? -1.328 8.605 0.852 1.00 88.62 118 CYS A N 1
ATOM 883 C CA . CYS A 1 118 ? -0.368 9.565 1.391 1.00 88.62 118 CYS A CA 1
ATOM 884 C C . CYS A 1 118 ? -0.971 10.194 2.649 1.00 88.62 118 CYS A C 1
ATOM 886 O O . CYS A 1 118 ? -2.061 10.771 2.581 1.00 88.62 118 CYS A O 1
ATOM 888 N N . ALA A 1 119 ? -0.305 10.068 3.800 1.00 78.94 119 ALA A N 1
ATOM 889 C CA . ALA A 1 119 ? -0.783 10.698 5.028 1.00 78.94 119 ALA A CA 1
ATOM 890 C C . ALA A 1 119 ? -0.667 12.235 4.947 1.00 78.94 119 ALA A C 1
ATOM 892 O O . ALA A 1 119 ? 0.243 12.755 4.297 1.00 78.94 119 ALA A O 1
ATOM 893 N N . PRO A 1 120 ? -1.567 12.988 5.609 1.00 78.81 120 PRO A N 1
ATOM 894 C CA . PRO A 1 120 ? -1.388 14.422 5.792 1.00 78.81 120 PRO A CA 1
ATOM 895 C C . PRO A 1 120 ? -0.128 14.719 6.632 1.00 78.81 120 PRO A C 1
ATOM 897 O O . PRO A 1 120 ? 0.215 13.917 7.502 1.00 78.81 120 PRO A O 1
ATOM 900 N N . PRO A 1 121 ? 0.513 15.895 6.459 1.00 73.88 121 PRO A N 1
ATOM 901 C CA . PRO A 1 121 ? 1.782 16.236 7.121 1.00 73.88 121 PRO A CA 1
ATOM 902 C C . PRO A 1 121 ? 1.754 16.198 8.653 1.00 73.88 121 PRO A C 1
ATOM 904 O O . PRO A 1 121 ? 2.792 16.059 9.291 1.00 73.88 121 PRO A O 1
ATOM 907 N N . ALA A 1 122 ? 0.574 16.357 9.253 1.00 76.12 122 ALA A N 1
ATOM 908 C CA . ALA A 1 122 ? 0.390 16.290 10.692 1.00 76.12 122 ALA A CA 1
ATOM 909 C C . ALA A 1 122 ? -0.722 15.296 11.019 1.00 76.12 122 ALA A C 1
ATOM 911 O O . ALA A 1 122 ? -1.877 15.482 10.626 1.00 76.12 122 ALA A O 1
ATOM 912 N N . MET A 1 123 ? -0.380 14.259 11.782 1.00 82.88 123 MET A N 1
ATOM 913 C CA . MET A 1 123 ? -1.350 13.323 12.328 1.00 82.88 123 MET A CA 1
ATOM 914 C C . MET A 1 123 ? -1.075 13.041 13.793 1.00 82.88 123 MET A C 1
ATOM 916 O O . MET A 1 123 ? 0.054 12.760 14.187 1.00 82.88 123 MET A O 1
ATOM 920 N N . SER A 1 124 ? -2.127 13.089 14.610 1.00 87.69 124 SER A N 1
ATOM 921 C CA . SER A 1 124 ? -1.998 12.739 16.017 1.00 87.69 124 SER A CA 1
ATOM 922 C C . SER A 1 124 ? -1.797 11.231 16.194 1.00 87.69 124 SER A C 1
ATOM 924 O O . SER A 1 124 ? -2.343 10.399 15.458 1.00 87.69 124 SER A O 1
ATOM 926 N N . LEU A 1 125 ? -1.043 10.867 17.231 1.00 87.62 125 LEU A N 1
ATOM 927 C CA . LEU A 1 125 ? -0.861 9.474 17.636 1.00 87.62 125 LEU A CA 1
ATOM 928 C C . LEU A 1 125 ? -2.201 8.804 17.987 1.00 87.62 125 LEU A C 1
ATOM 930 O O . LEU A 1 125 ? -2.399 7.623 17.712 1.00 87.62 125 LEU A O 1
ATOM 934 N N . GLU A 1 126 ? -3.139 9.558 18.565 1.00 90.75 126 GLU A N 1
ATOM 935 C CA . GLU A 1 126 ? -4.480 9.070 18.893 1.00 90.75 126 GLU A CA 1
ATOM 936 C C . GLU A 1 126 ? -5.279 8.698 17.637 1.00 90.75 126 GLU A C 1
ATOM 938 O O . GLU A 1 126 ? -5.832 7.599 17.565 1.00 90.75 126 GLU A O 1
ATOM 943 N N . ALA A 1 127 ? -5.287 9.565 16.618 1.00 89.06 127 ALA A N 1
ATOM 944 C CA . ALA A 1 127 ? -5.946 9.279 15.345 1.00 89.06 127 ALA A CA 1
ATOM 945 C C . ALA A 1 127 ? -5.325 8.052 14.659 1.00 89.06 127 ALA A C 1
ATOM 947 O O . ALA A 1 127 ? -6.052 7.167 14.201 1.00 89.06 127 ALA A O 1
ATOM 948 N N . SER A 1 128 ? -3.991 7.959 14.678 1.00 90.00 128 SER A N 1
ATOM 949 C CA . SER A 1 128 ? -3.241 6.823 14.127 1.00 90.00 128 SER A CA 1
ATOM 950 C C . SER A 1 128 ? -3.611 5.509 14.831 1.00 90.00 128 SER A C 1
ATOM 952 O O . SER A 1 128 ? -3.946 4.518 14.183 1.00 90.00 128 SER A O 1
ATOM 954 N N . ARG A 1 129 ? -3.656 5.508 16.172 1.00 91.56 129 ARG A N 1
ATOM 955 C CA . ARG A 1 129 ? -4.070 4.347 16.981 1.00 91.56 129 ARG A CA 1
ATOM 956 C C . ARG A 1 129 ? -5.522 3.953 16.729 1.00 91.56 129 ARG A C 1
ATOM 958 O O . ARG A 1 129 ? -5.817 2.766 16.612 1.00 91.56 129 ARG A O 1
ATOM 965 N N . ARG A 1 130 ? -6.428 4.928 16.614 1.00 91.88 130 ARG A N 1
ATOM 966 C CA . ARG A 1 130 ? -7.844 4.674 16.318 1.00 91.88 130 ARG A CA 1
ATOM 967 C C . ARG A 1 130 ? -8.022 4.014 14.952 1.00 91.88 130 ARG A C 1
ATOM 969 O O . ARG A 1 130 ? -8.802 3.068 14.846 1.00 91.88 130 ARG A O 1
ATOM 976 N N . LEU A 1 131 ? -7.289 4.468 13.935 1.00 92.50 131 LEU A N 1
ATOM 977 C CA . LEU A 1 131 ? -7.249 3.802 12.632 1.00 92.50 131 LEU A CA 1
ATOM 978 C C . LEU A 1 131 ? -6.687 2.383 12.748 1.00 92.50 131 LEU A C 1
ATOM 980 O O . LEU A 1 131 ? -7.330 1.453 12.278 1.00 92.50 131 LEU A O 1
ATOM 984 N N . ALA A 1 132 ? -5.565 2.185 13.444 1.00 91.25 132 ALA A N 1
ATOM 985 C CA . ALA A 1 132 ? -4.984 0.855 13.641 1.00 91.25 132 ALA A CA 1
ATOM 986 C C . ALA A 1 132 ? -5.959 -0.135 14.311 1.00 91.25 132 ALA A C 1
ATOM 988 O O . ALA A 1 132 ? -5.996 -1.313 13.958 1.00 91.25 132 ALA A O 1
ATOM 989 N N . THR A 1 133 ? -6.776 0.325 15.262 1.00 92.62 133 THR A N 1
ATOM 990 C CA . THR A 1 133 ? -7.841 -0.492 15.863 1.00 92.62 133 THR A CA 1
ATOM 991 C C . THR A 1 133 ? -8.930 -0.844 14.850 1.00 92.62 133 THR A C 1
ATOM 993 O O . THR A 1 133 ? -9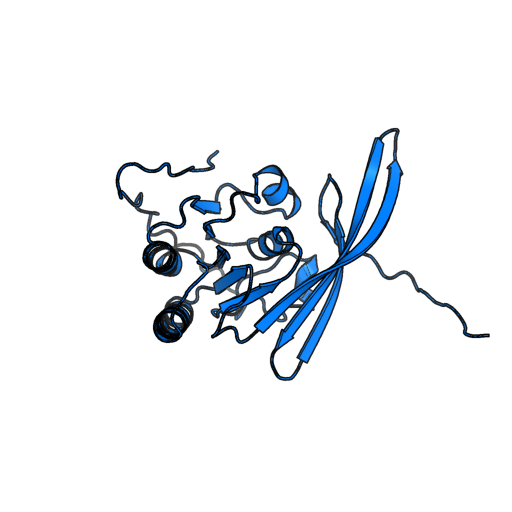.345 -2.001 14.787 1.00 92.62 133 THR A O 1
ATOM 996 N N . ARG A 1 134 ? -9.368 0.118 14.028 1.00 93.56 134 ARG A N 1
ATOM 997 C CA . ARG A 1 134 ? -10.379 -0.118 12.983 1.00 93.56 134 ARG A CA 1
ATOM 998 C C . ARG A 1 134 ? -9.900 -1.095 11.916 1.00 93.56 134 ARG A C 1
ATOM 1000 O O . ARG A 1 134 ? -10.655 -1.993 11.569 1.00 93.56 134 ARG A O 1
ATOM 1007 N N . LEU A 1 135 ? -8.650 -0.973 11.467 1.00 93.81 135 LEU A N 1
ATOM 1008 C CA . LEU A 1 135 ? -8.037 -1.886 10.495 1.00 93.81 135 LEU A CA 1
ATOM 1009 C C . LEU A 1 135 ? -8.161 -3.343 10.943 1.00 93.81 135 LEU A C 1
ATOM 1011 O O . LEU A 1 135 ? -8.667 -4.177 10.201 1.00 93.81 135 LEU A O 1
ATOM 1015 N N . ARG A 1 136 ? -7.818 -3.635 12.203 1.00 92.00 136 ARG A N 1
ATOM 1016 C CA . ARG A 1 136 ? -7.964 -4.985 12.767 1.00 92.00 136 ARG A CA 1
ATOM 1017 C C . ARG A 1 136 ? -9.422 -5.423 12.858 1.00 92.00 136 ARG A C 1
ATOM 1019 O O . ARG A 1 136 ? -9.745 -6.534 12.455 1.00 92.00 136 ARG A O 1
ATOM 1026 N N . ALA A 1 137 ? -10.300 -4.553 13.359 1.00 92.50 137 ALA A N 1
ATOM 1027 C CA . ALA A 1 137 ? -11.724 -4.858 13.512 1.00 92.50 137 ALA A CA 1
ATOM 1028 C C . ALA A 1 137 ? -12.423 -5.127 12.169 1.00 92.50 137 ALA A C 1
ATOM 1030 O O . ALA A 1 137 ? -13.353 -5.927 12.105 1.00 92.50 137 ALA A O 1
ATOM 1031 N N . ARG A 1 138 ? -11.974 -4.466 11.099 1.00 93.00 138 ARG A N 1
ATOM 1032 C CA . ARG A 1 138 ? -12.513 -4.613 9.742 1.00 93.00 138 ARG A CA 1
ATOM 1033 C C . ARG A 1 138 ? -11.698 -5.535 8.856 1.00 93.00 138 ARG A C 1
ATOM 1035 O O . ARG A 1 138 ? -12.090 -5.738 7.713 1.00 93.00 138 ARG A O 1
ATOM 1042 N N . GLN A 1 139 ? -10.635 -6.132 9.384 1.00 92.75 139 GLN A N 1
ATOM 1043 C CA . GLN A 1 139 ? -9.674 -6.933 8.633 1.00 92.75 139 GLN A CA 1
ATOM 1044 C C . GLN A 1 139 ? -9.088 -6.201 7.414 1.00 92.75 139 GLN A C 1
ATOM 1046 O O . GLN A 1 139 ? -8.664 -6.862 6.486 1.00 92.75 139 GLN A O 1
ATOM 1051 N N . SER A 1 140 ? -9.009 -4.869 7.430 1.00 93.62 140 SER A N 1
ATOM 1052 C CA . SER A 1 140 ? -8.486 -4.042 6.332 1.00 93.62 140 SER A CA 1
ATOM 1053 C C . SER A 1 140 ? -7.009 -3.688 6.553 1.00 93.62 140 SER A C 1
ATOM 1055 O O . SER A 1 140 ? -6.534 -3.645 7.693 1.00 93.62 140 SER A O 1
ATOM 1057 N N . THR A 1 141 ? -6.271 -3.435 5.474 1.00 95.19 141 THR A N 1
ATOM 1058 C CA . THR A 1 141 ? -4.860 -3.024 5.484 1.00 95.19 141 THR A CA 1
ATOM 1059 C C . THR A 1 141 ? -4.718 -1.577 5.021 1.00 95.19 141 THR A C 1
ATOM 1061 O O . THR A 1 141 ? -5.296 -1.180 4.011 1.00 95.19 141 THR A O 1
ATOM 1064 N N . LEU A 1 142 ? -3.879 -0.801 5.710 1.00 94.69 142 LEU A N 1
ATOM 1065 C CA . LEU A 1 142 ? -3.518 0.555 5.299 1.00 94.69 142 LEU A CA 1
ATOM 1066 C C . LEU A 1 142 ? -2.017 0.630 5.021 1.00 94.69 142 LEU A C 1
ATOM 1068 O O . LEU A 1 142 ? -1.205 0.430 5.919 1.00 94.69 142 LEU A O 1
ATOM 1072 N N . VAL A 1 143 ? -1.648 0.938 3.786 1.00 94.94 143 VAL A N 1
ATOM 1073 C CA . VAL A 1 143 ? -0.278 1.256 3.383 1.00 94.94 143 VAL A CA 1
ATOM 1074 C C . VAL A 1 143 ? -0.176 2.766 3.270 1.00 94.94 143 VAL A C 1
ATOM 1076 O O . VAL A 1 143 ? -1.016 3.405 2.638 1.00 94.94 143 VAL A O 1
ATOM 1079 N N . ILE A 1 144 ? 0.838 3.349 3.893 1.00 93.06 144 ILE A N 1
ATOM 1080 C CA . ILE A 1 144 ? 0.975 4.797 3.999 1.00 93.06 144 ILE A CA 1
ATOM 1081 C C . ILE A 1 144 ? 2.290 5.215 3.386 1.00 93.06 144 ILE A C 1
ATOM 1083 O O . ILE A 1 144 ? 3.338 4.771 3.832 1.00 93.06 144 ILE A O 1
ATOM 1087 N N . CYS A 1 145 ? 2.229 6.071 2.372 1.00 89.56 145 CYS A N 1
ATOM 1088 C CA . CYS A 1 145 ? 3.413 6.704 1.821 1.00 89.56 145 CYS A CA 1
ATOM 1089 C C . CYS A 1 145 ? 3.965 7.712 2.840 1.00 89.56 145 CYS A C 1
ATOM 1091 O O . CYS A 1 145 ? 3.252 8.640 3.232 1.00 89.56 145 CYS A O 1
ATOM 1093 N N . GLY A 1 146 ? 5.219 7.525 3.249 1.00 83.31 146 GLY A N 1
ATOM 1094 C CA . GLY A 1 146 ? 5.904 8.338 4.252 1.00 83.31 146 GLY A CA 1
ATOM 1095 C C . GLY A 1 146 ? 5.771 7.819 5.686 1.00 83.31 146 GLY A C 1
ATOM 1096 O O . GLY A 1 146 ? 5.360 6.685 5.943 1.00 83.31 146 GLY A O 1
ATOM 1097 N N . GLU A 1 147 ? 6.162 8.663 6.641 1.00 76.06 147 GLU A N 1
ATOM 1098 C CA . GLU A 1 147 ? 6.213 8.290 8.052 1.00 76.06 147 GLU A CA 1
ATOM 1099 C C . GLU A 1 147 ? 4.823 8.010 8.636 1.00 76.06 147 GLU A C 1
ATOM 1101 O O . GLU A 1 147 ? 3.862 8.761 8.452 1.00 76.06 147 GLU A O 1
ATOM 1106 N N . TRP A 1 148 ? 4.733 6.936 9.422 1.00 84.19 148 TRP A N 1
ATOM 1107 C CA . TRP A 1 148 ? 3.531 6.601 10.172 1.00 84.19 148 TRP A CA 1
ATOM 1108 C C . TRP A 1 148 ? 3.867 6.176 11.596 1.00 84.19 148 TRP A C 1
ATOM 1110 O O . TRP A 1 148 ? 4.457 5.123 11.831 1.00 84.19 148 TRP A O 1
ATOM 1120 N N . SER A 1 149 ? 3.409 6.969 12.565 1.00 77.19 149 SER A N 1
ATOM 1121 C CA . SER A 1 149 ? 3.743 6.804 13.989 1.00 77.19 149 SER A CA 1
ATOM 1122 C C . SER A 1 149 ? 3.313 5.471 14.619 1.00 77.19 149 SER A C 1
ATOM 1124 O O . SER A 1 149 ? 3.800 5.115 15.688 1.00 77.19 149 SER A O 1
ATOM 1126 N N . SER A 1 150 ? 2.390 4.734 13.993 1.00 78.88 150 SER A N 1
ATOM 1127 C CA . SER A 1 150 ? 1.900 3.444 14.503 1.00 78.88 150 SER A CA 1
ATOM 1128 C C . SER A 1 150 ? 2.165 2.266 13.563 1.00 78.88 150 SER A C 1
ATOM 1130 O O . SER A 1 150 ? 1.554 1.208 13.727 1.00 78.88 150 SER A O 1
ATOM 1132 N N . ALA A 1 151 ? 3.055 2.437 12.577 1.00 81.69 151 ALA A N 1
ATOM 1133 C CA . ALA A 1 151 ? 3.418 1.361 11.660 1.00 81.69 151 ALA A CA 1
ATOM 1134 C C . ALA A 1 151 ? 4.226 0.309 12.414 1.00 81.69 151 ALA A C 1
ATOM 1136 O O . ALA A 1 151 ? 5.189 0.622 13.108 1.00 81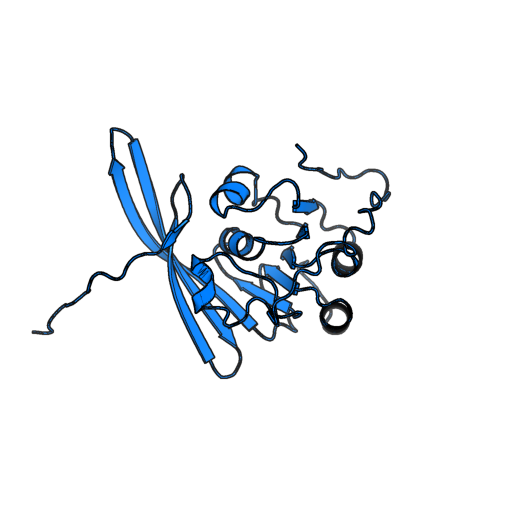.69 151 ALA A O 1
ATOM 1137 N N . VAL A 1 152 ? 3.811 -0.947 12.274 1.00 81.31 152 VAL A N 1
ATOM 1138 C CA . VAL A 1 152 ? 4.540 -2.097 12.836 1.00 81.31 152 VAL A CA 1
ATOM 1139 C C . VAL A 1 152 ? 5.540 -2.647 11.818 1.00 81.31 152 VAL A C 1
ATOM 1141 O O . VAL A 1 152 ? 6.545 -3.253 12.191 1.00 81.31 152 VAL A O 1
ATOM 1144 N N . THR A 1 153 ? 5.253 -2.433 10.535 1.00 91.75 153 THR A N 1
ATOM 1145 C CA . THR A 1 153 ? 6.028 -2.945 9.413 1.00 91.75 153 THR A CA 1
ATOM 1146 C C . THR A 1 153 ? 6.377 -1.789 8.481 1.00 91.75 153 THR A C 1
ATOM 1148 O O . THR A 1 153 ? 5.500 -1.025 8.072 1.00 91.75 153 THR A O 1
ATOM 1151 N N . HIS A 1 154 ? 7.659 -1.681 8.145 1.00 94.00 154 HIS A N 1
ATOM 1152 C CA . HIS A 1 154 ? 8.201 -0.657 7.261 1.00 94.00 154 HIS A CA 1
ATOM 1153 C C . HIS A 1 154 ? 8.607 -1.292 5.935 1.00 94.00 154 HIS A C 1
ATOM 1155 O O . HIS A 1 154 ? 9.261 -2.335 5.917 1.00 94.00 154 HIS A O 1
ATOM 1161 N N . ILE A 1 155 ? 8.210 -0.663 4.838 1.00 95.50 155 ILE A N 1
ATOM 1162 C CA . ILE A 1 155 ? 8.578 -1.012 3.473 1.00 95.50 155 ILE A CA 1
ATOM 1163 C C . ILE A 1 155 ? 9.498 0.105 2.986 1.00 95.50 155 ILE A C 1
ATOM 1165 O O . ILE A 1 155 ? 9.091 1.263 2.976 1.00 95.50 155 ILE A O 1
ATOM 1169 N N . ASP A 1 156 ? 10.718 -0.233 2.597 1.00 94.75 156 ASP A N 1
ATOM 1170 C CA . ASP A 1 156 ? 11.659 0.707 1.991 1.00 94.75 156 ASP A CA 1
ATOM 1171 C C . ASP A 1 156 ? 11.933 0.289 0.550 1.00 94.75 156 ASP A C 1
ATOM 1173 O O . ASP A 1 156 ? 12.119 -0.894 0.247 1.00 94.75 156 ASP A O 1
ATOM 1177 N N . VAL A 1 157 ? 11.910 1.267 -0.348 1.00 94.25 157 VAL A N 1
ATOM 1178 C CA . VAL A 1 157 ? 12.011 1.052 -1.785 1.00 94.25 157 VAL A CA 1
ATOM 1179 C C . VAL A 1 157 ? 13.121 1.925 -2.352 1.00 94.25 157 VAL A C 1
ATOM 1181 O O . VAL A 1 157 ? 12.948 3.125 -2.574 1.00 94.25 157 VAL A O 1
ATOM 1184 N N . ARG A 1 158 ? 14.257 1.315 -2.682 1.00 93.69 158 ARG A N 1
ATOM 1185 C CA . ARG A 1 158 ? 15.426 2.020 -3.218 1.00 93.69 158 ARG A CA 1
ATOM 1186 C C . ARG A 1 158 ? 15.674 1.667 -4.670 1.00 93.69 158 ARG A C 1
ATOM 1188 O O . ARG A 1 158 ? 15.764 0.504 -5.038 1.00 93.69 158 ARG A O 1
ATOM 1195 N N . THR A 1 159 ? 15.866 2.687 -5.504 1.00 91.56 159 THR A N 1
ATOM 1196 C CA . THR A 1 159 ? 16.446 2.472 -6.837 1.00 91.56 159 THR A CA 1
ATOM 1197 C C . THR A 1 159 ? 17.936 2.197 -6.668 1.00 91.56 159 THR A C 1
ATOM 1199 O O . THR A 1 159 ? 18.664 3.050 -6.163 1.00 91.56 159 THR A O 1
ATOM 1202 N N . ILE A 1 160 ? 18.380 1.011 -7.073 1.00 93.12 160 ILE A N 1
ATOM 1203 C CA . ILE A 1 160 ? 19.768 0.553 -6.917 1.00 93.12 160 ILE A CA 1
ATOM 1204 C C . ILE A 1 160 ? 20.552 0.593 -8.229 1.00 93.12 160 ILE A C 1
ATOM 1206 O O . ILE A 1 160 ? 21.778 0.537 -8.218 1.00 93.12 160 ILE A O 1
ATOM 1210 N N . GLY A 1 161 ? 19.862 0.732 -9.360 1.00 90.38 161 GLY A N 1
ATOM 1211 C CA . GLY A 1 161 ? 20.507 0.756 -10.660 1.00 90.38 161 GLY A CA 1
ATOM 1212 C C . GLY A 1 161 ? 19.558 1.115 -11.788 1.00 90.38 161 GLY A C 1
ATOM 1213 O O . GLY A 1 161 ? 18.339 1.225 -11.625 1.00 90.38 161 GLY A O 1
ATOM 1214 N N . TRP A 1 162 ? 20.144 1.302 -12.961 1.00 90.69 162 TRP A N 1
ATOM 1215 C CA . TRP A 1 162 ? 19.411 1.416 -14.207 1.00 90.69 162 TRP A CA 1
ATOM 1216 C C . TRP A 1 162 ? 20.254 0.856 -15.346 1.00 90.69 162 TRP A C 1
ATOM 1218 O O . TRP A 1 162 ? 21.483 0.930 -15.330 1.00 90.69 162 TRP A O 1
ATOM 1228 N N . ARG A 1 163 ? 19.589 0.320 -16.365 1.00 87.19 163 ARG A N 1
ATOM 1229 C CA . ARG A 1 163 ? 20.227 -0.141 -17.598 1.00 87.19 163 ARG A CA 1
ATOM 1230 C C . ARG A 1 163 ? 19.345 0.151 -18.796 1.00 87.19 163 ARG A C 1
ATOM 1232 O O . ARG A 1 163 ? 18.120 0.172 -18.697 1.00 87.19 163 ARG A O 1
ATOM 1239 N N . LYS A 1 164 ? 19.970 0.361 -19.950 1.00 85.88 164 LYS A N 1
ATOM 1240 C CA . LYS A 1 164 ? 19.241 0.451 -21.217 1.00 85.88 164 LYS A CA 1
ATOM 1241 C C . LYS A 1 164 ? 18.988 -0.955 -21.739 1.00 85.88 164 LYS A C 1
ATOM 1243 O O . LYS A 1 164 ? 19.907 -1.765 -21.812 1.00 85.88 164 LYS A O 1
ATOM 1248 N N . SER A 1 165 ? 17.750 -1.224 -22.116 1.00 80.12 165 SER A N 1
ATOM 1249 C CA . SER A 1 165 ? 17.372 -2.392 -22.895 1.00 80.12 165 SER A CA 1
ATOM 1250 C C . SER A 1 165 ? 17.046 -1.941 -24.307 1.00 80.12 165 SER A C 1
ATOM 1252 O O . SER A 1 165 ? 16.292 -0.987 -24.499 1.00 80.12 165 SER A O 1
ATOM 1254 N N . GLN A 1 166 ? 17.628 -2.611 -25.295 1.00 75.38 166 GLN A N 1
ATOM 1255 C CA . GLN A 1 166 ? 17.324 -2.379 -26.697 1.00 75.38 166 GLN A CA 1
ATOM 1256 C C . GLN A 1 166 ? 16.793 -3.680 -27.282 1.00 75.38 166 GLN A C 1
ATOM 1258 O O . GLN A 1 166 ? 17.530 -4.652 -27.427 1.00 75.38 166 GLN A O 1
ATOM 1263 N N . GLN A 1 167 ? 15.507 -3.700 -27.621 1.00 71.25 167 GLN A N 1
ATOM 1264 C CA . GLN A 1 167 ? 14.877 -4.860 -28.239 1.00 71.25 167 GLN A CA 1
ATOM 1265 C C . GLN A 1 167 ? 13.986 -4.402 -29.389 1.00 71.25 167 GLN A C 1
ATOM 1267 O O . GLN A 1 167 ? 13.151 -3.516 -29.218 1.00 71.25 167 GLN A O 1
ATOM 1272 N N . ALA A 1 168 ? 14.183 -4.998 -30.569 1.00 70.12 168 ALA A N 1
ATOM 1273 C CA . ALA A 1 168 ? 13.388 -4.736 -31.773 1.00 70.12 168 ALA A CA 1
ATOM 1274 C C . ALA A 1 168 ? 13.170 -3.230 -32.066 1.00 70.12 168 ALA A C 1
ATOM 1276 O O . ALA A 1 168 ? 12.039 -2.771 -32.221 1.00 70.12 168 ALA A O 1
ATOM 1277 N N . GLY A 1 169 ? 14.251 -2.439 -32.073 1.00 75.69 169 GLY A N 1
ATOM 1278 C CA . GLY A 1 169 ? 14.201 -1.003 -32.393 1.00 75.69 169 GLY A CA 1
ATOM 1279 C C . GLY A 1 169 ? 13.600 -0.094 -31.312 1.00 75.69 169 GLY A C 1
ATOM 1280 O O . GLY A 1 169 ? 13.573 1.117 -31.501 1.00 75.69 169 GLY A O 1
ATOM 1281 N N . HIS A 1 170 ? 13.170 -0.643 -30.174 1.00 72.31 170 HIS A N 1
ATOM 1282 C CA . HIS A 1 170 ? 12.683 0.125 -29.032 1.00 72.31 170 HIS A CA 1
ATOM 1283 C C . HIS A 1 170 ? 13.750 0.149 -27.937 1.00 72.31 170 HIS A C 1
ATOM 1285 O O . HIS A 1 170 ? 14.221 -0.902 -27.493 1.00 72.31 170 HIS A O 1
ATOM 1291 N N . SER A 1 171 ? 14.136 1.352 -27.510 1.00 77.25 171 SER A N 1
ATOM 1292 C CA . SER A 1 171 ? 14.968 1.551 -26.326 1.00 77.25 171 SER A CA 1
ATOM 1293 C C . SER A 1 171 ? 14.077 1.799 -25.117 1.00 77.25 171 SER A C 1
ATOM 1295 O O . SER A 1 171 ? 13.315 2.765 -25.115 1.00 77.25 171 SER A O 1
ATOM 1297 N N . SER A 1 172 ? 14.208 0.969 -24.091 1.00 83.19 172 SER A N 1
ATOM 1298 C CA . SER A 1 172 ? 13.576 1.190 -22.794 1.00 83.19 172 SER A CA 1
ATOM 1299 C C . SER A 1 172 ? 14.637 1.294 -21.705 1.00 83.19 172 SER A C 1
ATOM 1301 O O . SER A 1 172 ? 15.710 0.688 -21.798 1.00 83.19 172 SER A O 1
ATOM 1303 N N . THR A 1 173 ? 14.353 2.091 -20.682 1.00 88.44 173 THR A N 1
ATOM 1304 C CA . THR A 1 173 ? 15.191 2.177 -19.487 1.00 88.44 173 THR A CA 1
ATOM 1305 C C . THR A 1 173 ? 14.596 1.262 -18.434 1.00 88.44 173 THR A C 1
ATOM 1307 O O . THR A 1 173 ? 13.476 1.472 -17.974 1.00 88.44 173 THR A O 1
ATOM 1310 N N . ILE A 1 174 ? 15.369 0.257 -18.045 1.00 88.56 174 ILE A N 1
ATOM 1311 C CA . ILE A 1 174 ? 15.029 -0.637 -16.950 1.00 88.56 174 ILE A CA 1
ATOM 1312 C C . ILE A 1 174 ? 15.617 -0.040 -15.680 1.00 88.56 174 ILE A C 1
ATOM 1314 O O . ILE A 1 174 ? 16.823 0.191 -15.602 1.00 88.56 174 ILE A O 1
ATOM 1318 N N . HIS A 1 175 ? 14.765 0.198 -14.693 1.00 90.25 175 HIS A N 1
ATOM 1319 C CA . HIS A 1 175 ? 15.150 0.590 -13.346 1.00 90.25 175 HIS A CA 1
ATOM 1320 C C . HIS A 1 175 ? 15.198 -0.644 -12.455 1.00 90.25 175 HIS A C 1
ATOM 1322 O O . HIS A 1 175 ? 14.232 -1.404 -12.398 1.00 90.25 175 HIS A O 1
ATOM 1328 N N . GLU A 1 176 ? 16.304 -0.826 -11.748 1.00 92.25 176 GLU A N 1
ATOM 1329 C CA . GLU A 1 176 ? 16.454 -1.880 -10.752 1.00 92.25 176 GLU A CA 1
ATOM 1330 C C . GLU A 1 176 ? 16.130 -1.290 -9.386 1.00 92.25 176 GLU A C 1
A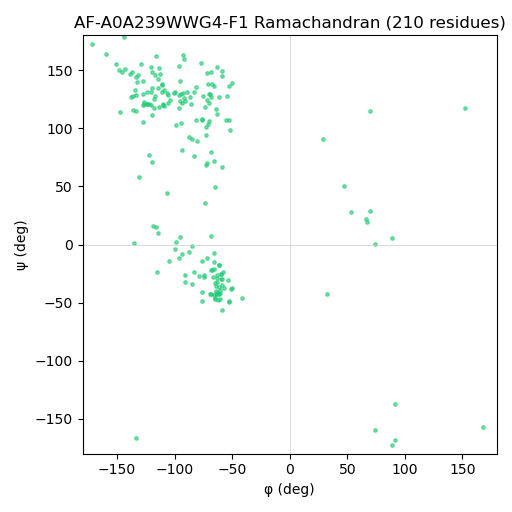TOM 1332 O O . GLU A 1 176 ? 16.694 -0.270 -8.976 1.00 92.25 176 GLU A O 1
ATOM 1337 N N . VAL A 1 177 ? 15.168 -1.904 -8.710 1.00 93.06 177 VAL A N 1
ATOM 1338 C CA . VAL A 1 177 ? 14.604 -1.422 -7.456 1.00 93.06 177 VAL A CA 1
ATOM 1339 C C . VAL A 1 177 ? 14.694 -2.539 -6.431 1.00 93.06 177 VAL A C 1
ATOM 1341 O O . VAL A 1 177 ? 14.160 -3.626 -6.642 1.00 93.06 177 VAL A O 1
ATOM 1344 N N . GLU A 1 178 ? 15.359 -2.268 -5.318 1.00 94.38 178 GLU A N 1
ATOM 1345 C CA . GLU A 1 178 ? 15.311 -3.121 -4.141 1.00 94.38 178 GLU A CA 1
ATOM 1346 C C . GLU A 1 178 ? 14.109 -2.719 -3.290 1.00 94.38 178 GLU A C 1
ATOM 1348 O O . GLU A 1 178 ? 13.937 -1.551 -2.940 1.00 94.38 178 GLU A O 1
ATOM 1353 N N . VAL A 1 179 ? 13.274 -3.700 -2.968 1.00 95.75 179 VAL A N 1
ATOM 1354 C CA . VAL A 1 179 ? 12.178 -3.553 -2.016 1.00 95.75 179 VAL A CA 1
ATOM 1355 C C . VAL A 1 179 ? 12.563 -4.334 -0.779 1.00 95.75 179 VAL A C 1
ATOM 1357 O O . VAL A 1 179 ? 12.747 -5.550 -0.857 1.00 95.75 179 VAL A O 1
ATOM 1360 N N . SER A 1 180 ? 12.663 -3.654 0.356 1.00 94.62 180 SER A N 1
ATOM 1361 C CA . SER A 1 180 ? 12.910 -4.273 1.649 1.00 94.62 180 SER A CA 1
ATOM 1362 C C . SER A 1 180 ? 11.709 -4.101 2.573 1.00 94.62 180 SER A C 1
ATOM 1364 O O . SER A 1 180 ? 11.022 -3.083 2.558 1.00 94.62 180 SER A O 1
ATOM 1366 N N . VAL A 1 181 ? 11.420 -5.128 3.365 1.00 94.81 181 VAL A N 1
ATOM 1367 C CA . VAL A 1 181 ? 10.356 -5.123 4.370 1.00 94.81 181 VAL A CA 1
ATOM 1368 C C . VAL A 1 181 ? 10.975 -5.473 5.702 1.00 94.81 181 VAL A C 1
ATOM 1370 O O . VAL A 1 181 ? 11.542 -6.554 5.858 1.00 94.81 181 VAL A O 1
ATOM 1373 N N . THR A 1 182 ? 10.845 -4.564 6.661 1.00 92.62 182 THR A N 1
ATOM 1374 C CA . THR A 1 182 ? 11.413 -4.690 7.999 1.00 92.62 182 THR A CA 1
ATOM 1375 C C . THR A 1 182 ? 10.313 -4.641 9.047 1.00 92.62 182 THR A C 1
ATOM 1377 O O . THR A 1 182 ? 9.456 -3.757 9.048 1.00 92.62 182 THR A O 1
ATOM 1380 N N . ARG A 1 183 ? 10.349 -5.596 9.975 1.00 88.62 183 ARG A N 1
ATOM 1381 C CA . ARG A 1 183 ? 9.431 -5.685 11.113 1.00 88.62 183 ARG A CA 1
ATOM 1382 C C . ARG A 1 183 ? 10.171 -6.290 12.293 1.00 88.62 183 ARG A C 1
ATOM 1384 O O . ARG A 1 183 ? 10.501 -7.463 12.210 1.00 88.62 183 ARG A O 1
ATOM 1391 N N . HIS A 1 184 ? 10.375 -5.509 13.360 1.00 75.12 184 HIS A N 1
ATOM 1392 C CA . HIS A 1 184 ? 10.923 -5.788 14.713 1.00 75.12 184 HIS A CA 1
ATOM 1393 C C . HIS A 1 184 ? 12.026 -6.866 14.906 1.00 75.12 184 HIS A C 1
ATOM 1395 O O . HIS A 1 184 ? 12.948 -6.648 15.678 1.00 75.12 184 HIS A O 1
ATOM 1401 N N . HIS A 1 185 ? 11.953 -8.034 14.272 1.00 75.56 185 HIS A N 1
ATOM 1402 C CA . HIS A 1 185 ? 12.903 -9.145 14.362 1.00 75.56 185 HIS A CA 1
ATOM 1403 C C . HIS A 1 185 ? 13.270 -9.772 13.001 1.00 75.56 185 HIS A C 1
ATOM 1405 O O . HIS A 1 185 ? 13.978 -10.777 12.963 1.00 75.56 185 HIS A O 1
ATOM 1411 N N . TRP A 1 186 ? 12.751 -9.262 11.883 1.00 86.56 186 TRP A N 1
ATOM 1412 C CA . TRP A 1 186 ? 13.093 -9.768 10.558 1.00 86.56 186 TRP A CA 1
ATOM 1413 C C . TRP A 1 186 ? 13.114 -8.655 9.518 1.00 86.56 186 TRP A C 1
ATOM 1415 O O . TRP A 1 186 ? 12.358 -7.685 9.593 1.00 86.56 186 TRP A O 1
ATOM 1425 N N . SER A 1 187 ? 13.992 -8.837 8.539 1.00 90.38 187 SER A N 1
ATOM 1426 C CA . SER A 1 187 ? 14.049 -8.043 7.324 1.00 90.38 187 SER A CA 1
ATOM 1427 C C . SER A 1 187 ? 14.164 -8.993 6.137 1.00 90.38 187 SER A C 1
ATOM 1429 O O . SER A 1 187 ? 14.834 -10.026 6.228 1.00 90.38 187 SER A O 1
ATOM 1431 N N . ARG A 1 188 ? 13.462 -8.695 5.049 1.00 93.00 188 ARG A N 1
ATOM 1432 C CA . ARG A 1 188 ? 13.600 -9.389 3.762 1.00 93.00 188 ARG A CA 1
ATOM 1433 C C . ARG A 1 188 ? 13.724 -8.350 2.674 1.00 93.00 188 ARG A C 1
ATOM 1435 O O . ARG A 1 188 ? 13.063 -7.321 2.760 1.00 93.00 188 ARG A O 1
ATOM 1442 N N . SER A 1 189 ? 14.498 -8.651 1.641 1.00 93.94 189 SER A N 1
ATOM 1443 C CA . SER A 1 189 ? 14.527 -7.846 0.428 1.00 93.94 189 SER A CA 1
ATOM 1444 C C . SER A 1 189 ? 14.338 -8.699 -0.820 1.00 93.94 189 SER A C 1
ATOM 1446 O O . SER A 1 189 ? 14.573 -9.910 -0.822 1.00 93.94 189 SER A O 1
ATOM 1448 N N . VAL A 1 190 ? 13.843 -8.059 -1.873 1.00 94.00 190 VAL A N 1
ATOM 1449 C CA . VAL A 1 190 ? 13.795 -8.588 -3.237 1.00 94.00 190 VAL A CA 1
ATOM 1450 C C . VAL A 1 190 ? 14.217 -7.484 -4.191 1.00 94.00 190 VAL A C 1
ATOM 1452 O O . VAL A 1 190 ? 13.934 -6.310 -3.952 1.00 94.00 190 VAL A O 1
ATOM 1455 N N . VAL A 1 191 ? 14.853 -7.865 -5.294 1.00 93.00 191 VAL A N 1
ATOM 1456 C CA . VAL A 1 191 ? 15.202 -6.929 -6.361 1.00 93.00 191 VAL A CA 1
ATOM 1457 C C . VAL A 1 191 ? 14.277 -7.146 -7.548 1.00 93.00 191 VAL A C 1
ATOM 1459 O O . VAL A 1 191 ? 14.096 -8.265 -8.037 1.00 93.00 191 VAL A O 1
ATOM 1462 N N . LEU A 1 192 ? 13.685 -6.051 -8.005 1.00 93.00 192 LEU A N 1
ATOM 1463 C CA . LEU A 1 192 ? 12.743 -5.995 -9.108 1.00 93.00 192 LEU A CA 1
ATOM 1464 C C . LEU A 1 192 ? 13.325 -5.141 -10.234 1.00 93.00 192 LEU A C 1
ATOM 1466 O O . LEU A 1 192 ? 13.992 -4.138 -9.993 1.00 93.00 192 LEU A O 1
ATOM 1470 N N . ALA A 1 193 ? 13.025 -5.514 -11.470 1.00 90.69 193 ALA A N 1
ATOM 1471 C CA . ALA A 1 193 ? 13.229 -4.684 -12.644 1.00 90.69 193 ALA A CA 1
ATOM 1472 C C . ALA A 1 193 ? 11.896 -4.035 -13.031 1.00 90.69 193 ALA A C 1
ATOM 1474 O O . ALA A 1 193 ? 10.880 -4.720 -13.135 1.00 90.69 193 ALA A O 1
ATOM 1475 N N . ARG A 1 194 ? 11.895 -2.725 -13.268 1.00 88.62 194 ARG A N 1
ATOM 1476 C CA . ARG A 1 194 ? 10.729 -1.960 -13.723 1.00 88.62 194 ARG A CA 1
ATOM 1477 C C . ARG A 1 194 ? 11.062 -1.219 -15.007 1.00 88.62 194 ARG A C 1
ATOM 1479 O O . ARG A 1 194 ? 12.055 -0.495 -15.055 1.00 88.62 194 ARG A O 1
ATOM 1486 N N . ASP A 1 195 ? 10.196 -1.336 -15.998 1.00 87.44 195 ASP A N 1
ATOM 1487 C CA . ASP A 1 195 ? 10.277 -0.589 -17.249 1.00 87.44 195 ASP A CA 1
ATOM 1488 C C . ASP A 1 195 ? 8.910 0.000 -17.644 1.00 87.44 195 ASP A C 1
ATOM 1490 O O . ASP A 1 195 ? 7.981 0.103 -16.835 1.00 87.44 195 ASP A O 1
ATOM 1494 N N . ASP A 1 196 ? 8.796 0.464 -18.885 1.00 81.62 196 ASP A N 1
ATOM 1495 C CA . ASP A 1 19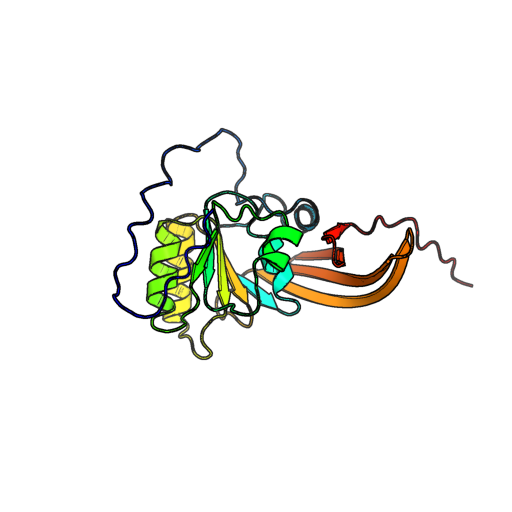6 ? 7.560 0.994 -19.456 1.00 81.62 196 ASP A CA 1
ATOM 1496 C C . ASP A 1 196 ? 6.466 -0.072 -19.644 1.00 81.62 196 ASP A C 1
ATOM 1498 O O . ASP A 1 196 ? 5.279 0.270 -19.681 1.00 81.62 196 ASP A O 1
ATOM 1502 N N . ARG A 1 197 ? 6.840 -1.354 -19.720 1.00 81.19 197 ARG A N 1
ATOM 1503 C CA . ARG A 1 197 ? 5.948 -2.492 -19.968 1.00 81.19 197 ARG A CA 1
ATOM 1504 C C . ARG A 1 197 ? 5.412 -3.098 -18.681 1.00 81.19 197 ARG A C 1
ATOM 1506 O O . ARG A 1 197 ? 4.270 -3.557 -18.673 1.00 81.19 197 ARG A O 1
ATOM 1513 N N . GLY A 1 198 ? 6.185 -3.076 -17.601 1.00 85.06 198 GLY A N 1
ATOM 1514 C CA . GLY A 1 198 ? 5.747 -3.633 -16.330 1.00 85.06 198 GLY A CA 1
ATOM 1515 C C . GLY A 1 198 ? 6.852 -3.791 -15.299 1.00 85.06 198 GLY A C 1
ATOM 1516 O O . GLY A 1 198 ? 7.866 -3.091 -15.303 1.00 85.06 198 GLY A O 1
ATOM 1517 N N . VAL A 1 199 ? 6.598 -4.707 -14.368 1.00 88.75 199 VAL A N 1
ATOM 1518 C CA . VAL A 1 199 ? 7.526 -5.083 -13.303 1.00 88.75 199 VAL A CA 1
ATOM 1519 C C . VAL A 1 199 ? 7.846 -6.563 -13.430 1.00 88.75 199 VAL A C 1
ATOM 1521 O O . VAL A 1 199 ? 6.960 -7.399 -13.617 1.00 88.75 199 VAL A O 1
ATOM 1524 N N . HIS A 1 200 ? 9.125 -6.888 -13.314 1.00 89.38 200 HIS A N 1
ATOM 1525 C CA . HIS A 1 200 ? 9.674 -8.213 -13.546 1.00 89.38 200 HIS A CA 1
ATOM 1526 C C . HIS A 1 200 ? 10.627 -8.577 -12.407 1.00 89.38 200 HIS A C 1
ATOM 1528 O O . HIS A 1 200 ? 11.331 -7.722 -11.871 1.00 89.38 200 HIS A O 1
ATOM 1534 N N . GLY A 1 201 ? 10.654 -9.850 -12.018 1.00 83.81 201 GLY A N 1
ATOM 1535 C CA . GLY A 1 201 ? 11.663 -10.334 -11.080 1.00 83.81 201 GLY A CA 1
ATOM 1536 C C . GLY A 1 201 ? 13.023 -10.369 -11.763 1.00 83.81 201 GLY A C 1
ATOM 1537 O O . GLY A 1 201 ? 13.118 -10.799 -12.915 1.00 83.81 201 GLY A O 1
ATOM 1538 N N . ILE A 1 202 ? 14.073 -9.946 -11.064 1.00 79.50 202 ILE A N 1
ATOM 1539 C CA . ILE A 1 202 ? 15.431 -10.234 -11.518 1.00 79.50 202 ILE A CA 1
ATOM 1540 C C . ILE A 1 202 ? 15.733 -11.661 -11.073 1.00 79.50 202 ILE A C 1
ATOM 1542 O O . ILE A 1 202 ? 15.883 -11.932 -9.883 1.00 79.50 202 ILE A O 1
ATOM 1546 N N . SER A 1 203 ? 15.756 -12.597 -12.024 1.00 56.00 203 SER A N 1
ATOM 1547 C CA . SER A 1 203 ? 16.299 -13.924 -11.739 1.00 56.00 203 SER A CA 1
ATOM 1548 C C . SER A 1 203 ? 17.778 -13.732 -11.431 1.00 56.00 203 SER A C 1
ATOM 1550 O O . SER A 1 203 ? 18.523 -13.249 -12.281 1.00 56.00 203 SER A O 1
ATOM 1552 N N . SER A 1 204 ? 18.185 -14.046 -10.202 1.00 43.84 204 SER A N 1
ATOM 1553 C CA . SER A 1 204 ? 19.596 -14.101 -9.829 1.00 43.84 204 SER A CA 1
ATOM 1554 C C . SER A 1 204 ? 20.234 -15.293 -10.546 1.00 43.84 204 SER A C 1
ATOM 1556 O O . SER A 1 204 ? 20.376 -16.375 -9.980 1.00 43.84 204 SER A O 1
ATOM 1558 N N . GLU A 1 205 ? 20.572 -15.139 -11.825 1.00 33.31 205 GLU A N 1
ATOM 1559 C CA . GLU A 1 205 ? 21.618 -15.960 -12.421 1.00 33.31 205 GLU A CA 1
ATOM 1560 C C . GLU A 1 205 ? 22.946 -15.457 -11.849 1.00 33.31 205 GLU A C 1
ATOM 1562 O O . GLU A 1 205 ? 23.492 -14.453 -12.292 1.00 33.31 205 GLU A O 1
ATOM 1567 N N . LEU A 1 206 ? 23.382 -16.126 -10.776 1.00 34.56 206 LEU A N 1
ATOM 1568 C CA . LEU A 1 206 ? 24.755 -16.216 -10.275 1.00 34.56 206 LEU A CA 1
ATOM 1569 C C . LEU A 1 206 ? 25.650 -15.001 -10.577 1.00 34.56 206 LEU A C 1
ATOM 1571 O O . LEU A 1 206 ? 26.451 -15.015 -11.511 1.00 34.56 206 LEU A O 1
ATOM 1575 N N . VAL A 1 207 ? 25.664 -14.026 -9.664 1.00 33.91 207 VAL A N 1
ATOM 1576 C CA . VAL A 1 207 ? 26.876 -13.221 -9.435 1.00 33.91 207 VAL A CA 1
ATOM 1577 C C . VAL A 1 207 ? 27.892 -14.119 -8.713 1.00 33.91 207 VAL A C 1
ATOM 1579 O O . VAL A 1 207 ? 28.142 -14.003 -7.517 1.00 33.91 207 VAL A O 1
ATOM 1582 N N . GLY A 1 208 ? 28.425 -15.099 -9.442 1.00 32.44 208 GLY A N 1
ATOM 1583 C CA . GLY A 1 208 ? 29.577 -15.902 -9.056 1.00 32.44 208 GLY A CA 1
ATOM 1584 C C . GLY A 1 208 ? 30.853 -15.144 -9.399 1.00 32.44 208 GLY A C 1
ATOM 1585 O O . GLY A 1 208 ? 31.501 -15.443 -10.395 1.00 32.44 208 GLY A O 1
ATOM 1586 N N . GLY A 1 209 ? 31.190 -14.136 -8.597 1.00 27.48 209 GLY A N 1
ATOM 1587 C CA . GLY A 1 209 ? 32.501 -13.491 -8.627 1.00 27.48 209 GLY A CA 1
ATOM 1588 C C . GLY A 1 209 ? 33.406 -14.128 -7.579 1.00 27.48 209 GLY A C 1
ATOM 1589 O O . GLY A 1 209 ? 33.230 -13.879 -6.390 1.00 27.48 209 GLY A O 1
ATOM 1590 N N . ILE A 1 210 ? 34.347 -14.967 -8.012 1.00 33.12 210 ILE A N 1
ATOM 1591 C CA . ILE A 1 210 ? 35.430 -15.497 -7.170 1.00 33.12 210 ILE A CA 1
ATOM 1592 C C . ILE A 1 210 ? 36.277 -14.308 -6.681 1.00 33.12 210 ILE A C 1
ATOM 1594 O O . ILE A 1 210 ? 36.737 -13.537 -7.528 1.00 33.12 210 ILE A O 1
ATOM 1598 N N . PRO A 1 211 ? 36.522 -14.131 -5.369 1.00 36.31 211 PRO A N 1
ATOM 1599 C CA . PRO A 1 211 ? 37.499 -13.152 -4.917 1.00 36.31 211 PRO A CA 1
ATOM 1600 C C . PRO A 1 211 ? 38.905 -13.663 -5.254 1.00 36.31 211 PRO A C 1
ATOM 1602 O O . PRO A 1 211 ? 39.264 -14.786 -4.895 1.00 36.31 211 PRO A O 1
ATOM 1605 N N . SER A 1 212 ? 39.665 -12.846 -5.986 1.00 42.78 212 SER A N 1
ATOM 1606 C CA . SER A 1 212 ? 41.128 -12.962 -6.078 1.00 42.78 212 SER A CA 1
ATOM 1607 C C . SER A 1 212 ? 41.775 -12.228 -4.914 1.00 42.78 212 SER A C 1
ATOM 1609 O O . SER A 1 212 ? 41.237 -11.156 -4.550 1.00 42.78 212 SER A O 1
#

Radius of gyration: 18.19 Å; Cα contacts (8 Å, |Δi|>4): 405; chains: 1; bounding box: 64×40×51 Å

Mean predicted aligned error: 9.77 Å

pLDDT: mean 78.83, std 20.04, range [27.48, 95.75]

Secondary structure (DSSP, 8-state):
-------SS---------GGGS---S---SSB---GGGGGGSTTSB-SSEEEEEE-GGGGGGG--SSSEEEES-TT--HHHHHHTT--GGGEEEE---TTHHHHHHHHHHH-SEEEEEPPS---HHHHHHHHHHHHHHT-EEEEES--TT-SEEEEEEEEEEEEEEETTEEEEEEEEEEEEEETTEEEEEEEEE-SS-EEE-----------

Nearest PDB structures (foldseek):
  2fz4-assembly1_A  TM=4.746E-01  e=8.520E-02  Archaeoglobus fulgidus DSM 4304
  1rif-assembly2_B  TM=4.918E-01  e=9.663E-02  Tequatrovirus T4
  5c5e-assembly1_B  TM=5.059E-01  e=1.096E-01  Synechococcus elongatus PCC 7942 = FACHB-805
  2in5-assembly1_B  TM=6.773E-01  e=2.887E+00  Escherichia coli K-12
  3ksp-assembly1_A-2  TM=4.529E-01  e=1.980E+00  Exiguobacterium sibiricum 255-15

Solvent-accessible surface area (backbone atoms only — not comparable to full-atom values): 12265 Å² total; per-residue (Å²): 126,54,80,59,78,68,67,101,70,73,95,65,74,70,77,73,66,87,73,78,74,83,77,85,72,91,70,99,58,82,24,49,57,46,29,79,83,51,37,86,63,32,81,57,27,47,50,39,39,40,32,20,35,42,66,60,67,72,61,61,42,30,53,41,52,54,75,40,22,37,38,33,38,51,82,83,72,42,72,74,57,43,52,36,45,64,28,58,54,73,39,40,48,50,41,62,67,62,79,61,42,69,60,52,52,57,56,44,37,76,73,26,45,31,35,41,30,46,67,68,98,76,76,57,68,66,60,45,50,52,49,46,52,47,21,48,76,54,58,7,26,39,39,27,50,44,93,52,99,71,42,67,35,42,34,43,32,43,80,77,48,72,47,81,44,77,56,96,94,43,78,45,62,36,37,31,32,38,42,34,36,38,37,100,88,51,73,39,74,47,56,34,36,35,46,94,83,28,67,44,72,58,78,82,76,70,90,78,73,80,86,128

Foldseek 3Di:
DDADADDDDDPCPPPPDLPPPDDPDDDPQQADDFQPQCCVQPPSAHFLFEEEEEDDQLNVLRNQADAAEEEEQCPVCDPLSNVQSVHDSVRYHYYNDCVVVLVVLLVCLQRTAEYEYEHDPDDDPVSLVVSRVSSNVSRHYYYYYDDRPGHQKYKYKDFPDWDWDDDPNDIKIWTKIKIWMDGDPDIDIFIWIQISNHIHGDDPPDPPDDDD

Organism: NCBI:txid33011

InterPro domains:
  IPR060348 Rv3395c/MT3502-like, N-terminal domain [PF27531] (41-149)

Sequence (212 aa):
MAITELSDNELLVPHVPALRRDLMLEGDVTGHPVHPLLRPLFPGGLRSEAYSLDGASDVGLGLLVNGWCGVVGMPELRGAQVRRWGVDASRLVMVSSSRGWLATVAALVEELDVIYACAPPAMSLEASRRLATRLRARQSTLVICGEWSSAVTHIDVRTIGWRKSQQAGHSSTIHEVEVSVTRHHWSRSVVLARDDRGVHGISSELVGGIPS